Protein AF-A0A8T1RG90-F1 (afdb_monomer_lite)

Foldseek 3Di:
DDPDPPDQDDDDDDPPDPVVPDDDDDDQDDAVGQLRHDQDPVSSDDDLLRRLVVVLVVVQVVCVVVVVCQPPEDEAEEEEQCLSNRVSNVVVLVVCLVVVHPPNHNYDYYYYHHYDHPCQCVVLVVLVVCVVVVLDDPVLSVQLCVLCVSGLPDDDPVSVSNVVSSVVSCVSCLQAPVVDRVFGDWDQDLDDPPDPDDCPVVVCVNPPPPPPDDDNAIDPPDPNNVVVSVVSNSPPPVNCVVVVRDDHPHD

Secondary structure (DSSP, 8-state):
-----SSPPPP---TT-GGGTS-------STTSTT---SSHHHH---HHHHHHHHHHHHHHHHHH-GGGTTSPEEEEEETTHHHHHHHHHHHHHHHHHTTPSS---EEEEEEES----HHHHHHHHHHHHHHTTSS-HHHHHHHHHHHTT--SS--TT-HHHHHHHHHHHHHHTTS-TT-TTS---------TT--STTHHHHHHHHTT--S---SSPPTT-TTHHHHHHHHHHH-HHHHHHTTPPP----

Radius of gyration: 22.34 Å; chains: 1; bounding box: 56×39×55 Å

InterPro domains:
  IPR001563 Peptidase S10, serine carboxypeptidase [PF00450] (6-246)
  IPR001563 Peptidase S10, serine carboxypeptidase [PTHR11802] (5-246)

Organism: Carya illinoinensis (NCBI:txid32201)

Sequence (251 aa):
MVEYNGSLPSLTVNPYSWTKVSSIIFLDSPAGTGFSYSRTSRGSRTADTKFACQGYDFVRKWLLSHPNFIANPLYIAGDSYSGKIVPIIVQKMSDGIEAGDSPLLNLKGYSIGNPGTDPKFDDNSRVPFAHRMAIIPDELYKKAKRSCKGEYRVIDSRNIQCANDLRAIAKCTKRINRPHILEPKCYTDFRPLNKMDENRRYLMEIYGESYMSLPKYPRFGCRNYNKFLCHIWANDIRVQKALHIRKVRIY

Structure (mmCIF, N/CA/C/O backbone):
data_AF-A0A8T1RG90-F1
#
_entry.id   AF-A0A8T1RG90-F1
#
loop_
_atom_site.group_PDB
_atom_site.id
_atom_site.type_symbol
_atom_site.label_atom_id
_atom_site.label_alt_id
_atom_site.label_comp_id
_atom_site.label_asym_id
_atom_site.label_entity_id
_atom_site.label_seq_id
_atom_site.pdbx_PDB_ins_code
_atom_site.Cartn_x
_atom_site.Cartn_y
_atom_site.Cartn_z
_atom_site.occupancy
_atom_site.B_iso_or_equiv
_atom_site.auth_seq_id
_atom_site.auth_comp_id
_atom_site.auth_asym_id
_atom_site.auth_atom_id
_atom_site.pdbx_PDB_model_num
ATOM 1 N N . MET A 1 1 ? -20.647 1.378 -18.071 1.00 62.50 1 MET A N 1
ATOM 2 C CA . MET A 1 1 ? -20.279 2.700 -17.511 1.00 62.50 1 MET A CA 1
ATOM 3 C C . MET A 1 1 ? -20.938 3.758 -18.371 1.00 62.50 1 MET A C 1
ATOM 5 O O . MET A 1 1 ? -20.987 3.561 -19.577 1.00 62.50 1 MET A O 1
ATOM 9 N N . VAL A 1 2 ? -21.457 4.820 -17.764 1.00 73.69 2 VAL A N 1
ATOM 10 C CA . VAL A 1 2 ? -22.028 5.978 -18.468 1.00 73.69 2 VAL A CA 1
ATOM 11 C C . VAL A 1 2 ? -21.115 7.167 -18.194 1.00 73.69 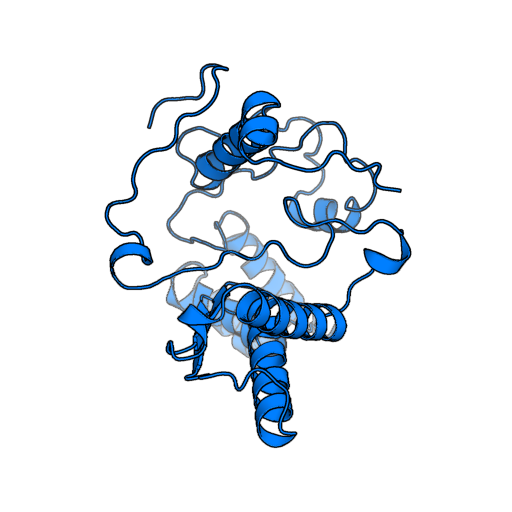2 VAL A C 1
ATOM 13 O O . VAL A 1 2 ? -20.533 7.252 -17.109 1.00 73.69 2 VAL A O 1
ATOM 16 N N . GLU A 1 3 ? -20.933 8.034 -19.182 1.00 84.50 3 GLU A N 1
ATOM 17 C CA . GLU A 1 3 ? -20.154 9.254 -19.006 1.00 84.50 3 GLU A CA 1
ATOM 18 C C . GLU A 1 3 ? -20.845 10.197 -18.007 1.00 84.50 3 GLU A C 1
ATOM 20 O O . GLU A 1 3 ? -22.070 10.286 -17.936 1.00 84.50 3 GLU A O 1
ATOM 25 N N . TYR A 1 4 ? -20.045 10.867 -17.183 1.00 86.56 4 TYR A N 1
ATOM 26 C CA . TYR A 1 4 ? -20.496 11.773 -16.139 1.00 86.56 4 TYR A CA 1
ATOM 27 C C . TYR A 1 4 ? -21.252 12.957 -16.738 1.00 86.56 4 TYR A C 1
ATOM 29 O O . TYR A 1 4 ? -20.684 13.779 -17.452 1.00 86.56 4 TYR A O 1
ATOM 37 N N . ASN A 1 5 ? -22.527 13.073 -16.383 1.00 87.19 5 ASN A N 1
ATOM 38 C CA . ASN A 1 5 ? -23.436 14.100 -16.887 1.00 87.19 5 ASN A CA 1
ATOM 39 C C . ASN A 1 5 ? -23.602 15.300 -15.933 1.00 87.19 5 ASN A C 1
ATOM 41 O O . ASN A 1 5 ? -24.493 16.118 -16.133 1.00 87.19 5 ASN A O 1
ATOM 45 N N . GLY A 1 6 ? -22.793 15.398 -14.870 1.00 86.44 6 GLY A N 1
ATOM 46 C CA . GLY A 1 6 ? -22.898 16.467 -13.868 1.00 86.44 6 GLY A CA 1
ATOM 47 C C . GLY A 1 6 ? -23.790 16.152 -12.662 1.00 86.44 6 GLY A C 1
ATOM 48 O O . GLY A 1 6 ? -23.779 16.915 -11.699 1.00 86.44 6 GLY A O 1
ATOM 49 N N . SER A 1 7 ? -24.540 15.046 -12.686 1.00 90.25 7 SER A N 1
ATOM 50 C CA . SER A 1 7 ? -25.371 14.616 -11.554 1.00 90.25 7 SER A CA 1
ATOM 51 C C . SER A 1 7 ? -24.553 13.943 -10.445 1.00 90.25 7 SER A C 1
ATOM 53 O O . SER A 1 7 ? -23.434 13.497 -10.673 1.00 90.25 7 SER A O 1
ATOM 55 N N . LEU A 1 8 ? -25.104 13.848 -9.230 1.00 91.50 8 LEU A N 1
ATOM 56 C CA . LEU A 1 8 ? -24.449 13.131 -8.129 1.00 91.50 8 LEU A CA 1
ATOM 57 C C . LEU A 1 8 ? -24.223 11.655 -8.523 1.00 91.50 8 LEU A C 1
ATOM 59 O O . LEU A 1 8 ? -25.206 10.969 -8.811 1.00 91.50 8 LEU A O 1
ATOM 63 N N . PRO A 1 9 ? -22.978 11.137 -8.506 1.00 92.31 9 PRO A N 1
ATOM 64 C CA . PRO A 1 9 ? -22.730 9.737 -8.836 1.00 92.31 9 PRO A CA 1
ATOM 65 C C . PRO A 1 9 ? -23.452 8.780 -7.880 1.00 92.31 9 PRO A C 1
ATOM 67 O O . PRO A 1 9 ? -23.549 9.039 -6.684 1.00 92.31 9 PRO A O 1
ATOM 70 N N . SER A 1 10 ? -23.931 7.649 -8.391 1.00 90.44 10 SER A N 1
ATOM 71 C CA . SER A 1 10 ? -24.563 6.597 -7.588 1.00 90.44 10 SER A CA 1
ATOM 72 C C . SER A 1 10 ? -23.577 5.483 -7.229 1.00 90.44 10 SER A C 1
ATOM 74 O O . SER A 1 10 ? -22.668 5.175 -8.002 1.00 90.44 10 SER A O 1
ATOM 76 N N . LEU A 1 11 ? -23.797 4.820 -6.091 1.00 91.00 11 LEU A N 1
ATOM 77 C CA . LEU A 1 11 ? -23.050 3.621 -5.705 1.00 91.00 11 LEU A CA 1
ATOM 78 C C . LEU A 1 11 ? -23.689 2.363 -6.302 1.00 91.00 11 LEU A C 1
ATOM 80 O O . LEU A 1 11 ? -24.910 2.248 -6.375 1.00 91.00 11 LEU A O 1
ATOM 84 N N . THR A 1 12 ? -22.854 1.397 -6.680 1.00 91.75 12 THR A N 1
ATOM 85 C CA . THR A 1 12 ? -23.281 0.077 -7.158 1.00 91.75 12 THR A CA 1
ATOM 86 C C . THR A 1 12 ? -22.677 -1.013 -6.286 1.00 91.75 12 THR A C 1
ATOM 88 O O . THR A 1 12 ? -21.514 -0.914 -5.890 1.00 91.75 12 THR A O 1
ATOM 91 N N . VAL A 1 13 ? -23.435 -2.076 -6.018 1.00 94.81 13 VAL A N 1
ATOM 92 C CA . VAL A 1 13 ? -22.957 -3.213 -5.222 1.00 94.81 13 VAL A CA 1
ATOM 93 C C . VAL A 1 13 ? -21.812 -3.924 -5.947 1.00 94.81 13 VAL A C 1
ATOM 95 O O . VAL A 1 13 ? -21.936 -4.280 -7.117 1.00 94.81 13 VAL A O 1
ATOM 98 N N . ASN A 1 14 ? -20.704 -4.165 -5.239 1.00 94.62 14 ASN A N 1
ATOM 99 C CA . ASN A 1 14 ? -19.615 -5.003 -5.735 1.00 94.62 14 ASN A CA 1
ATOM 100 C C . ASN A 1 14 ? -19.900 -6.486 -5.411 1.00 94.62 14 ASN A C 1
ATOM 102 O O . ASN A 1 14 ? -19.849 -6.864 -4.234 1.00 94.62 14 ASN A O 1
ATOM 106 N N . PRO A 1 15 ? -20.138 -7.356 -6.412 1.00 96.94 15 PRO A N 1
ATOM 107 C CA . PRO A 1 15 ? -20.399 -8.774 -6.171 1.00 96.94 15 PRO A CA 1
ATOM 108 C C . PRO A 1 15 ? -19.178 -9.534 -5.628 1.00 96.94 15 PRO A C 1
ATOM 110 O O . PRO A 1 15 ? -19.349 -10.631 -5.104 1.00 96.94 15 PRO A O 1
ATOM 113 N N . TYR A 1 16 ? -17.974 -8.961 -5.679 1.00 97.12 16 TYR A N 1
ATOM 114 C CA . TYR A 1 16 ? -16.733 -9.572 -5.190 1.00 97.12 16 TYR A CA 1
ATOM 115 C C . TYR A 1 16 ? -16.198 -8.905 -3.912 1.00 97.12 16 TYR A C 1
ATOM 117 O O . TYR A 1 16 ? -15.003 -8.960 -3.633 1.00 97.12 16 TYR A O 1
ATOM 125 N N . SER A 1 17 ? -17.060 -8.225 -3.146 1.00 96.69 17 SER A N 1
ATOM 126 C CA . SER A 1 17 ? -16.644 -7.569 -1.901 1.00 96.69 17 SER A CA 1
ATOM 127 C C . SER A 1 17 ? -16.077 -8.569 -0.891 1.00 96.69 17 SER A C 1
ATOM 129 O O . SER A 1 17 ? -16.707 -9.584 -0.592 1.00 96.69 17 SER A O 1
ATOM 131 N N . TRP A 1 18 ? -14.933 -8.235 -0.291 1.00 96.25 18 TRP A N 1
ATOM 132 C CA . TRP A 1 18 ? -14.336 -9.018 0.796 1.00 96.25 18 TRP A CA 1
ATOM 133 C C . TRP A 1 18 ? -15.219 -9.042 2.052 1.00 96.25 18 TRP A C 1
ATOM 135 O O . TRP A 1 18 ? -15.159 -9.996 2.821 1.00 96.25 18 TRP A O 1
ATOM 145 N N . THR A 1 19 ? -16.129 -8.072 2.203 1.00 96.62 19 THR A N 1
ATOM 146 C CA . THR A 1 19 ? -17.107 -8.052 3.304 1.00 96.62 19 THR A CA 1
ATOM 147 C C . THR A 1 19 ? -18.092 -9.226 3.284 1.00 96.62 19 THR A C 1
ATOM 149 O O . THR A 1 19 ? -18.837 -9.412 4.239 1.00 96.62 19 THR A O 1
ATOM 152 N N . LYS A 1 20 ? -18.121 -10.025 2.208 1.00 96.94 20 LYS A N 1
ATOM 153 C CA . LYS A 1 20 ? -18.913 -11.262 2.143 1.00 96.94 20 LYS A CA 1
ATOM 154 C C . LYS A 1 20 ? -18.386 -12.368 3.060 1.00 96.94 20 LYS A C 1
ATOM 156 O O . LYS A 1 20 ? -19.144 -13.272 3.387 1.00 96.94 20 LYS A O 1
ATOM 161 N N . VAL A 1 21 ? -17.107 -12.319 3.433 1.00 96.44 21 VAL A N 1
ATOM 162 C CA . VAL A 1 21 ? -16.440 -13.362 4.235 1.00 96.44 21 VAL A CA 1
ATOM 163 C C . VAL A 1 21 ? -15.687 -12.802 5.444 1.00 96.44 21 VAL A C 1
ATOM 165 O O . VAL A 1 21 ? -15.087 -13.563 6.197 1.00 96.44 21 VAL A O 1
ATOM 168 N N . SER A 1 22 ? -15.692 -11.482 5.644 1.00 96.44 22 SER A N 1
ATOM 169 C CA . SER A 1 22 ? -15.011 -10.830 6.763 1.00 96.44 22 SER A CA 1
ATOM 170 C C . SER A 1 22 ? -15.683 -9.519 7.174 1.00 96.44 22 SER A C 1
ATOM 172 O O . SER A 1 22 ? -16.391 -8.880 6.397 1.00 96.44 22 SER A O 1
ATOM 174 N N . SER A 1 23 ? -15.445 -9.088 8.413 1.00 96.88 23 SER A N 1
ATOM 175 C CA . SER A 1 23 ? -15.721 -7.713 8.838 1.00 96.88 23 SER A CA 1
ATOM 176 C C . SER A 1 23 ? -14.506 -6.845 8.516 1.00 96.88 23 SER A C 1
ATOM 178 O O . SER A 1 23 ? -13.391 -7.185 8.903 1.00 96.88 23 SER A O 1
ATOM 180 N N . ILE A 1 24 ? -14.709 -5.734 7.805 1.00 97.25 24 ILE A N 1
ATOM 181 C CA . ILE A 1 24 ? -13.613 -4.883 7.320 1.00 97.25 24 ILE A CA 1
ATOM 182 C C . ILE A 1 24 ? -13.749 -3.480 7.890 1.00 97.25 24 ILE A C 1
ATOM 184 O O . ILE A 1 24 ? -14.804 -2.857 7.782 1.00 97.25 24 ILE A O 1
ATOM 188 N N . ILE A 1 25 ? -12.646 -2.974 8.437 1.00 97.12 25 ILE A N 1
ATOM 189 C CA . ILE A 1 25 ? -12.506 -1.585 8.862 1.00 97.12 25 ILE A CA 1
ATOM 190 C C . ILE A 1 25 ? -11.596 -0.879 7.856 1.00 97.12 25 ILE A C 1
ATOM 192 O O . ILE A 1 25 ? -10.421 -1.218 7.727 1.00 97.12 25 ILE A O 1
ATOM 196 N N . PHE A 1 26 ? -12.139 0.114 7.154 1.00 96.06 26 PHE A N 1
ATOM 197 C CA . PHE A 1 26 ? -11.351 1.027 6.331 1.00 96.06 26 PHE A CA 1
ATOM 198 C C . PHE A 1 26 ? -10.939 2.226 7.182 1.00 96.06 26 PHE A C 1
ATOM 200 O O . PHE A 1 26 ? -11.793 2.936 7.712 1.00 96.06 26 PHE A O 1
ATOM 207 N N . LEU A 1 27 ? -9.632 2.434 7.328 1.00 96.19 27 LEU A N 1
ATOM 208 C CA . LEU A 1 27 ? -9.076 3.496 8.157 1.00 96.19 27 LEU A CA 1
ATOM 209 C C . LEU A 1 27 ? -8.473 4.599 7.283 1.00 96.19 27 LEU A C 1
ATOM 211 O O . LEU A 1 27 ? -7.420 4.413 6.675 1.00 96.19 27 LEU A O 1
ATOM 215 N N . ASP A 1 28 ? -9.104 5.770 7.292 1.00 94.44 28 ASP A N 1
ATOM 216 C CA . ASP A 1 28 ? -8.494 6.997 6.782 1.00 94.44 28 ASP A CA 1
ATOM 217 C C . ASP A 1 28 ? -7.342 7.406 7.706 1.00 94.44 28 ASP A C 1
ATOM 219 O O . ASP A 1 28 ? -7.554 7.833 8.843 1.00 94.44 28 ASP A O 1
ATOM 223 N N . SER A 1 29 ? -6.103 7.264 7.246 1.00 92.56 29 SER A N 1
ATOM 224 C CA . SER A 1 29 ? -4.920 7.583 8.045 1.00 92.56 29 SER A CA 1
ATOM 225 C C . SER A 1 29 ? -3.714 7.875 7.149 1.00 92.56 29 SER A C 1
ATOM 227 O O . SER A 1 29 ? -3.597 7.262 6.086 1.00 92.56 29 SER A O 1
ATOM 229 N N . PRO A 1 30 ? -2.797 8.777 7.551 1.00 92.94 30 PRO A N 1
ATOM 230 C CA . PRO A 1 30 ? -2.785 9.576 8.786 1.00 92.94 30 PRO A CA 1
ATOM 231 C C . PRO A 1 30 ? -3.774 10.750 8.748 1.00 92.94 30 PRO A C 1
ATOM 233 O O . PRO A 1 30 ? -4.458 10.976 7.748 1.00 92.94 30 PRO A O 1
ATOM 236 N N . ALA A 1 31 ? -3.848 11.512 9.845 1.00 90.06 31 ALA A N 1
ATOM 237 C CA . ALA A 1 31 ? -4.634 12.745 9.907 1.00 90.06 31 ALA A CA 1
ATOM 238 C C . ALA A 1 31 ? -4.319 13.670 8.713 1.00 90.06 31 ALA A C 1
ATOM 240 O O . ALA A 1 31 ? -3.157 13.954 8.434 1.00 90.06 31 ALA A O 1
ATOM 241 N N . GLY A 1 32 ? -5.361 14.142 8.027 1.00 86.62 32 GLY A N 1
ATOM 242 C CA . GLY A 1 32 ? -5.281 14.838 6.738 1.00 86.62 32 GLY A CA 1
ATOM 243 C C . GLY A 1 32 ? -5.696 13.973 5.539 1.00 86.62 32 GLY A C 1
ATOM 244 O O . GLY A 1 32 ? -5.890 14.511 4.449 1.00 86.62 32 GLY A O 1
ATOM 245 N N . THR A 1 33 ? -5.859 12.660 5.733 1.00 89.19 33 THR A N 1
ATOM 246 C CA . THR A 1 33 ? -6.350 11.715 4.718 1.00 89.19 33 THR A CA 1
ATOM 247 C C . THR A 1 33 ? -7.858 11.539 4.840 1.00 89.19 33 THR A C 1
ATOM 249 O O . THR A 1 33 ? -8.357 11.323 5.941 1.00 89.19 33 THR A O 1
ATOM 252 N N . GLY A 1 34 ? -8.573 11.610 3.713 1.00 89.62 34 GLY A N 1
ATOM 253 C CA . GLY A 1 34 ? -10.027 11.440 3.670 1.00 89.62 34 GLY A CA 1
ATOM 254 C C . GLY A 1 34 ? -10.739 12.374 4.650 1.00 89.62 34 GLY A C 1
ATOM 255 O O . GLY A 1 34 ? -10.601 13.595 4.544 1.00 89.62 34 GLY A O 1
ATOM 256 N N . PHE A 1 35 ? -11.472 11.807 5.607 1.00 90.88 35 PHE A N 1
ATOM 257 C CA . PHE A 1 35 ? -12.158 12.569 6.658 1.00 90.88 35 PHE A CA 1
ATOM 258 C C . PHE A 1 35 ? -11.408 12.622 7.996 1.00 90.88 35 PHE A C 1
ATOM 260 O O . PHE A 1 35 ? -11.855 13.299 8.926 1.00 90.88 35 PHE A O 1
ATOM 267 N N . SER A 1 36 ? -10.258 11.957 8.111 1.00 91.44 36 SER A N 1
ATOM 268 C CA . SER A 1 36 ? -9.405 12.055 9.294 1.00 91.44 36 SER A CA 1
ATOM 269 C C . SER A 1 36 ? -8.723 13.417 9.354 1.00 91.44 36 SER A C 1
ATOM 271 O O . SER A 1 36 ? -8.123 13.879 8.386 1.00 91.44 36 SER A O 1
ATOM 273 N N . TYR A 1 37 ? -8.760 14.065 10.517 1.00 90.00 37 TYR A N 1
ATOM 274 C CA . TYR A 1 37 ? -8.260 15.428 10.693 1.00 90.00 37 TYR A CA 1
ATOM 275 C C . TYR A 1 37 ? -7.484 15.599 11.997 1.00 90.00 37 TYR A C 1
ATOM 277 O O . TYR A 1 37 ? -7.620 14.828 12.946 1.00 90.00 37 TYR A O 1
ATOM 285 N N . SER A 1 38 ? -6.690 16.665 12.050 1.00 89.19 38 SER A N 1
ATOM 286 C CA . SER A 1 38 ? -6.056 17.156 13.270 1.00 89.19 38 SER A CA 1
ATOM 287 C C . SER A 1 38 ? -6.620 18.531 13.617 1.00 89.19 38 SER A C 1
ATOM 289 O O . SER A 1 38 ? -6.904 19.327 12.727 1.00 89.19 38 SER A O 1
ATOM 291 N N . ARG A 1 39 ? -6.760 18.829 14.912 1.00 88.50 39 ARG A N 1
ATOM 292 C CA . ARG A 1 39 ? -7.138 20.174 15.389 1.00 88.50 39 ARG A CA 1
ATOM 293 C C . ARG A 1 39 ? -5.963 21.155 15.400 1.00 88.50 39 ARG A C 1
ATOM 295 O O . ARG A 1 39 ? -6.172 22.346 15.582 1.00 88.50 39 ARG A O 1
ATOM 302 N N . THR A 1 40 ? -4.737 20.658 15.247 1.00 86.75 40 THR A N 1
ATOM 303 C CA . THR A 1 40 ? -3.511 21.464 15.262 1.00 86.75 40 THR A CA 1
ATOM 304 C C . THR A 1 40 ? -2.623 21.115 14.072 1.00 86.75 40 THR A C 1
ATOM 306 O O . THR A 1 40 ? -2.549 19.950 13.665 1.00 86.75 40 THR A O 1
ATOM 309 N N . SER A 1 41 ? -1.887 22.098 13.556 1.00 82.88 41 SER A N 1
ATOM 310 C CA . SER A 1 41 ? -0.906 21.902 12.477 1.00 82.88 41 SER A CA 1
ATOM 311 C C . SER A 1 41 ? 0.219 20.935 12.875 1.00 82.88 41 SER A C 1
ATOM 313 O O . SER A 1 41 ? 0.706 20.146 12.073 1.00 82.88 41 SER A O 1
ATOM 315 N N . ARG A 1 42 ? 0.614 20.912 14.154 1.00 83.75 42 ARG A N 1
ATOM 316 C CA . ARG A 1 42 ? 1.575 19.921 14.667 1.00 83.75 42 ARG A CA 1
ATOM 317 C C . ARG A 1 42 ? 1.008 18.499 14.639 1.00 83.75 42 ARG A C 1
ATOM 319 O O . ARG A 1 42 ? 1.751 17.545 14.416 1.00 83.75 42 ARG A O 1
ATOM 326 N N . GLY A 1 43 ? -0.292 18.337 14.876 1.00 81.69 43 GLY A N 1
ATOM 327 C CA . GLY A 1 43 ? -0.936 17.029 14.869 1.00 81.69 43 GLY A CA 1
ATOM 328 C C . GLY A 1 43 ? -1.044 16.412 13.471 1.00 81.69 43 GLY A C 1
ATOM 329 O O . GLY A 1 43 ? -0.950 15.189 13.380 1.00 81.69 43 GLY A O 1
ATOM 330 N N . SER A 1 44 ? -1.140 17.227 12.409 1.00 81.00 44 SER A N 1
ATOM 331 C CA . SER A 1 44 ? -1.150 16.764 11.010 1.00 81.00 44 SER A CA 1
ATOM 332 C C . SER A 1 44 ? 0.237 16.391 10.475 1.00 81.00 44 SER A C 1
ATOM 334 O O . SER A 1 44 ? 0.331 15.598 9.542 1.00 81.00 44 SER A O 1
ATOM 336 N N . ARG A 1 45 ? 1.327 16.880 11.086 1.00 86.25 45 ARG A N 1
ATOM 337 C CA . ARG A 1 45 ? 2.683 16.401 10.764 1.00 86.25 45 ARG A CA 1
ATOM 338 C C . ARG A 1 45 ? 2.791 14.917 11.089 1.00 86.25 45 ARG A C 1
ATOM 340 O O . ARG A 1 45 ? 2.535 14.516 12.225 1.00 86.25 45 ARG A O 1
ATOM 347 N N . THR A 1 46 ? 3.193 14.113 10.118 1.00 88.50 46 THR A N 1
ATOM 348 C CA . THR A 1 46 ? 3.262 12.658 10.251 1.00 88.50 46 THR A CA 1
ATOM 349 C C . THR A 1 46 ? 4.633 12.128 9.849 1.00 88.50 46 THR A C 1
ATOM 351 O O . THR A 1 46 ? 5.388 12.791 9.144 1.00 88.50 46 THR A O 1
ATOM 354 N N . ALA A 1 47 ? 4.941 10.936 10.336 1.00 92.62 47 ALA A N 1
ATOM 355 C CA . ALA A 1 47 ? 6.084 10.116 9.969 1.00 92.62 47 ALA A CA 1
ATOM 356 C C . ALA A 1 47 ? 5.635 8.655 10.066 1.00 92.62 47 ALA A C 1
ATOM 358 O O . ALA A 1 47 ? 4.662 8.372 10.771 1.00 92.62 47 ALA A O 1
ATOM 359 N N . ASP A 1 48 ? 6.341 7.732 9.415 1.00 94.75 48 ASP A N 1
ATOM 360 C CA . ASP A 1 48 ? 5.944 6.317 9.370 1.00 94.75 48 ASP A CA 1
ATOM 361 C C . ASP A 1 48 ? 5.723 5.726 10.774 1.00 94.75 48 ASP A C 1
ATOM 363 O O . ASP A 1 48 ? 4.719 5.062 11.028 1.00 94.75 48 ASP A O 1
ATOM 367 N N . THR A 1 49 ? 6.598 6.054 11.731 1.00 94.06 49 THR A N 1
ATOM 368 C CA . THR A 1 49 ? 6.475 5.614 13.131 1.00 94.06 49 THR A CA 1
ATOM 369 C C . THR A 1 49 ? 5.250 6.200 13.826 1.00 94.06 49 THR A C 1
ATOM 371 O O . THR A 1 49 ? 4.544 5.479 14.530 1.00 94.06 49 THR A O 1
ATOM 374 N N . LYS A 1 50 ? 4.962 7.491 13.612 1.00 93.94 50 LYS A N 1
ATOM 375 C CA . LYS A 1 50 ? 3.783 8.159 14.180 1.00 93.94 50 LYS A CA 1
ATOM 376 C C . LYS A 1 50 ? 2.494 7.596 13.586 1.00 93.94 50 LYS A C 1
ATOM 378 O O . LYS A 1 50 ? 1.570 7.325 14.346 1.00 93.94 50 LYS A O 1
ATOM 383 N N . PHE A 1 51 ? 2.441 7.390 12.268 1.00 94.50 51 PHE A N 1
ATOM 384 C CA . PHE A 1 51 ? 1.312 6.735 11.607 1.00 94.50 51 PHE A CA 1
ATOM 385 C C . PHE A 1 51 ? 1.106 5.347 12.223 1.00 94.50 51 PHE A C 1
ATOM 387 O O . PHE A 1 51 ? 0.020 5.059 12.718 1.00 94.50 51 PHE A O 1
ATOM 394 N N . ALA A 1 52 ? 2.148 4.521 12.308 1.00 96.38 52 ALA A N 1
ATOM 395 C CA . ALA A 1 52 ? 2.007 3.183 12.865 1.00 96.38 52 ALA A CA 1
ATOM 396 C C . ALA A 1 52 ? 1.529 3.175 14.331 1.00 96.38 52 ALA A C 1
ATOM 398 O O . ALA A 1 52 ? 0.631 2.407 14.671 1.00 96.38 52 ALA A O 1
ATOM 399 N N . CYS A 1 53 ? 2.056 4.066 15.184 1.00 95.62 53 CYS A N 1
ATOM 400 C CA . CYS A 1 53 ? 1.553 4.233 16.554 1.00 95.62 53 CYS A CA 1
ATOM 401 C C . CYS A 1 53 ? 0.062 4.595 16.571 1.00 95.62 53 CYS A C 1
ATOM 403 O O . CYS A 1 53 ? -0.713 3.981 17.292 1.00 95.62 53 CYS A O 1
ATOM 405 N N . GLN A 1 54 ? -0.354 5.559 15.747 1.00 95.81 54 GLN A N 1
ATOM 406 C CA . GLN A 1 54 ? -1.753 5.981 15.676 1.00 95.81 54 GLN A CA 1
ATOM 407 C C . GLN A 1 54 ? -2.672 4.880 15.128 1.00 95.81 54 GLN A C 1
ATOM 409 O O . GLN A 1 54 ? -3.815 4.777 15.564 1.00 95.81 54 GLN A O 1
ATOM 414 N N . GLY A 1 55 ? -2.181 4.046 14.207 1.00 97.06 55 GLY A N 1
ATOM 415 C CA . GLY A 1 55 ? -2.896 2.869 13.716 1.00 97.06 55 GLY A CA 1
ATOM 416 C C . GLY A 1 55 ? -3.115 1.827 14.816 1.00 97.06 55 GLY A C 1
ATOM 417 O O . GLY A 1 55 ? -4.230 1.331 14.974 1.00 97.06 55 GLY A O 1
ATOM 418 N N . TYR A 1 56 ? -2.087 1.551 15.622 1.00 97.69 56 TYR A N 1
ATOM 419 C CA . TYR A 1 56 ? -2.206 0.672 16.788 1.00 97.69 56 TYR A CA 1
ATOM 420 C C . TYR A 1 56 ? -3.187 1.233 17.833 1.00 97.69 56 TYR A C 1
ATOM 422 O O . TYR A 1 56 ? -4.123 0.540 18.241 1.00 97.69 56 TYR A O 1
ATOM 430 N N . ASP A 1 57 ? -3.043 2.514 18.187 1.00 97.25 57 ASP A N 1
ATOM 431 C CA . ASP A 1 57 ? -3.946 3.208 19.112 1.00 97.25 57 ASP A CA 1
ATOM 432 C C . ASP A 1 57 ? -5.399 3.171 18.634 1.00 97.25 57 ASP A C 1
ATOM 434 O O . ASP A 1 57 ? -6.316 2.990 19.440 1.00 97.25 57 ASP A O 1
ATOM 438 N N . PHE A 1 58 ? -5.621 3.360 17.330 1.00 97.75 58 PHE A N 1
ATOM 439 C CA . PHE A 1 58 ? -6.947 3.286 16.735 1.00 97.75 58 PHE A CA 1
ATOM 440 C C . PHE A 1 58 ? -7.568 1.907 16.959 1.00 97.75 58 PHE A C 1
ATOM 442 O O . PHE A 1 58 ? -8.680 1.838 17.475 1.00 97.75 58 PHE A O 1
ATOM 449 N N . VAL A 1 59 ? -6.856 0.822 16.633 1.00 97.88 59 VAL A N 1
ATOM 450 C CA . VAL A 1 59 ? -7.396 -0.540 16.773 1.00 97.88 59 VAL A CA 1
ATOM 451 C C . VAL A 1 59 ? -7.740 -0.853 18.227 1.00 97.88 59 VAL A C 1
ATOM 453 O O . VAL A 1 59 ? -8.843 -1.326 18.501 1.00 97.88 59 VAL A O 1
ATOM 456 N N . ARG A 1 60 ? -6.861 -0.508 19.177 1.00 97.69 60 ARG A N 1
ATOM 457 C CA . ARG A 1 60 ? -7.139 -0.687 20.611 1.00 97.69 60 ARG A CA 1
ATOM 458 C C . ARG A 1 60 ?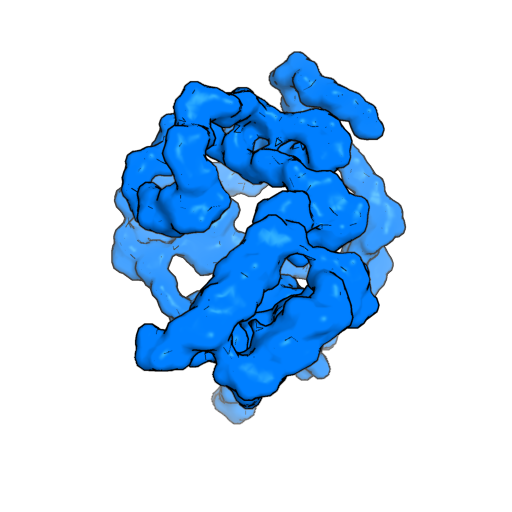 -8.384 0.068 21.056 1.00 97.69 60 ARG A C 1
ATOM 460 O O . ARG A 1 60 ? -9.284 -0.518 21.651 1.00 97.69 60 ARG A O 1
ATOM 467 N N . LYS A 1 61 ? -8.457 1.367 20.758 1.00 97.81 61 LYS A N 1
ATOM 468 C CA . LYS A 1 61 ? -9.592 2.216 21.159 1.00 97.81 61 LYS A CA 1
ATOM 469 C C . LYS A 1 61 ? -10.892 1.787 20.488 1.00 97.81 61 LYS A C 1
ATOM 471 O O . LYS A 1 61 ? -11.952 1.848 21.113 1.00 97.81 61 LYS A O 1
ATOM 476 N N . TRP A 1 62 ? -10.817 1.335 19.239 1.00 97.94 62 TRP A N 1
ATOM 477 C CA . TRP A 1 62 ? -11.967 0.810 18.520 1.00 97.94 62 TRP A CA 1
ATOM 478 C C . TRP A 1 62 ? -12.497 -0.461 19.188 1.00 97.94 62 TRP A C 1
ATOM 480 O O . TRP A 1 62 ? -13.695 -0.527 19.444 1.00 97.94 62 TRP A O 1
ATOM 490 N N . LEU A 1 63 ? -11.625 -1.407 19.562 1.00 97.75 63 LEU A N 1
ATOM 491 C CA . LEU A 1 63 ? -12.018 -2.639 20.259 1.00 97.75 63 LEU A CA 1
ATOM 492 C C . LEU A 1 63 ? -12.544 -2.391 21.677 1.00 97.75 63 LEU A C 1
ATOM 494 O O . LEU A 1 63 ? -13.503 -3.040 22.079 1.00 97.75 63 LEU A O 1
ATOM 498 N N . LEU A 1 64 ? -12.000 -1.410 22.407 1.00 97.12 64 LEU A N 1
ATOM 499 C CA . LEU A 1 64 ? -12.574 -0.976 23.691 1.00 97.12 64 LEU A CA 1
ATOM 500 C C . LEU A 1 64 ? -14.004 -0.441 23.533 1.00 97.12 64 LEU A C 1
ATOM 502 O O . LEU A 1 64 ? -14.837 -0.637 24.411 1.00 97.12 64 LEU A O 1
ATOM 506 N N . SER A 1 65 ? -14.291 0.218 22.409 1.00 97.56 65 SER A N 1
ATOM 507 C CA . SER A 1 65 ? -15.630 0.739 22.099 1.00 97.56 65 SER A CA 1
ATOM 508 C C . SER A 1 65 ? -16.561 -0.323 21.495 1.00 97.56 65 SER A C 1
ATOM 510 O O . SER A 1 65 ? -17.772 -0.123 21.465 1.00 97.56 65 SER A O 1
ATOM 512 N N . HIS A 1 66 ? -16.013 -1.444 21.012 1.00 97.31 66 HIS A N 1
ATOM 513 C CA . HIS A 1 66 ? -16.740 -2.532 20.350 1.00 97.31 66 HIS A CA 1
ATOM 514 C C . HIS A 1 66 ? -16.285 -3.900 20.895 1.00 97.31 66 HIS A C 1
ATOM 516 O O . HIS A 1 66 ? -15.740 -4.719 20.147 1.00 97.31 66 HIS A O 1
ATOM 522 N N . PRO A 1 67 ? -16.510 -4.179 22.193 1.00 96.81 67 PRO A N 1
ATOM 523 C CA . PRO A 1 67 ? -15.918 -5.330 22.878 1.00 96.81 67 PRO A CA 1
ATOM 524 C C . PRO A 1 67 ? -16.317 -6.685 22.279 1.00 96.81 67 PRO A C 1
ATOM 526 O O . PRO A 1 67 ? -15.539 -7.634 22.342 1.00 96.81 67 PRO A O 1
ATOM 529 N N . ASN A 1 68 ? -17.473 -6.769 21.612 1.00 97.31 68 ASN A N 1
ATOM 530 C CA . ASN A 1 68 ? -17.934 -7.981 20.924 1.00 97.31 68 ASN A CA 1
ATOM 531 C C . ASN A 1 68 ? -16.978 -8.466 19.817 1.00 97.31 68 ASN A C 1
ATOM 533 O O . ASN A 1 68 ? -17.069 -9.615 19.400 1.00 97.31 68 ASN A O 1
ATOM 537 N N . PHE A 1 69 ? -16.067 -7.614 19.338 1.00 97.12 69 PHE A N 1
ATOM 538 C CA . PHE A 1 69 ? -15.084 -7.968 18.314 1.00 97.12 69 PHE A CA 1
ATOM 539 C C . PHE A 1 69 ? -13.728 -8.402 18.886 1.00 97.12 69 PHE A C 1
ATOM 541 O O . PHE A 1 69 ? -12.876 -8.828 18.113 1.00 97.12 69 PHE A O 1
ATOM 548 N N . ILE A 1 70 ? -13.502 -8.326 20.205 1.00 96.81 70 ILE A N 1
ATOM 549 C CA . ILE A 1 70 ? -12.195 -8.640 20.820 1.00 96.81 70 ILE A CA 1
ATOM 550 C C . ILE A 1 70 ? -11.764 -10.083 20.528 1.00 96.81 70 ILE A C 1
ATOM 552 O O . ILE A 1 70 ? -10.597 -10.334 20.237 1.00 96.81 70 ILE A O 1
ATOM 556 N N . ALA A 1 71 ? -12.705 -11.029 20.560 1.00 97.31 71 ALA A N 1
ATOM 557 C CA . ALA A 1 71 ? -12.408 -12.435 20.302 1.00 97.31 71 ALA A CA 1
ATOM 558 C C . ALA A 1 71 ? -12.149 -12.739 18.813 1.00 97.31 71 ALA A C 1
ATOM 560 O O . ALA A 1 71 ? -11.606 -13.799 18.491 1.00 97.31 71 ALA A O 1
ATOM 561 N N . ASN A 1 72 ? -12.511 -11.837 17.893 1.00 98.06 72 ASN A N 1
ATOM 562 C CA . ASN A 1 72 ? -12.415 -12.109 16.463 1.00 98.06 72 ASN A CA 1
ATOM 563 C C . ASN A 1 72 ? -10.953 -12.163 16.002 1.00 98.06 72 ASN A C 1
ATOM 565 O O . ASN A 1 72 ? -10.155 -11.319 16.411 1.00 98.06 72 ASN A O 1
ATOM 569 N N . PRO A 1 73 ? -10.597 -13.094 15.097 1.00 98.31 73 PRO A N 1
ATOM 570 C CA . PRO A 1 73 ? -9.305 -13.077 14.425 1.00 98.31 73 PRO A CA 1
ATOM 571 C C . PRO A 1 73 ? -9.043 -11.726 13.753 1.00 98.31 73 PRO A C 1
ATOM 573 O O . PRO A 1 73 ? -9.799 -11.293 12.881 1.00 98.31 73 PRO A O 1
ATOM 576 N N . LEU A 1 74 ? -7.959 -11.068 14.155 1.00 98.44 74 LEU A N 1
ATOM 577 C CA . LEU A 1 74 ? -7.555 -9.770 13.634 1.00 98.44 74 LEU A CA 1
ATOM 578 C C . LEU A 1 74 ? -6.456 -9.940 12.582 1.00 98.44 74 LEU A C 1
ATOM 580 O O . LEU A 1 74 ? -5.412 -10.541 12.845 1.00 98.44 74 LEU A O 1
ATOM 584 N N . TYR A 1 75 ? -6.677 -9.342 11.412 1.00 98.44 75 TYR A N 1
ATOM 585 C CA . TYR A 1 75 ? -5.692 -9.230 10.341 1.00 98.44 75 TYR A CA 1
ATOM 586 C C . TYR A 1 75 ? -5.513 -7.767 9.953 1.00 98.44 75 TYR A C 1
ATOM 588 O O . TYR A 1 75 ? -6.493 -7.030 9.840 1.00 98.44 75 TYR A O 1
ATOM 596 N N . ILE A 1 76 ? -4.271 -7.354 9.707 1.00 98.50 76 ILE A N 1
ATOM 597 C CA . ILE A 1 76 ? -3.966 -6.015 9.189 1.00 98.50 76 ILE A CA 1
ATOM 598 C C . ILE A 1 76 ? -3.641 -6.130 7.703 1.00 98.50 76 ILE A C 1
ATOM 600 O O . ILE A 1 76 ? -2.816 -6.945 7.308 1.00 98.50 76 ILE A O 1
ATOM 604 N N . ALA A 1 77 ? -4.282 -5.333 6.856 1.00 98.06 77 ALA A N 1
ATOM 605 C CA . ALA A 1 77 ? -4.039 -5.376 5.419 1.00 98.06 77 ALA A CA 1
ATOM 606 C C . ALA A 1 77 ? -3.749 -3.989 4.845 1.00 98.06 77 ALA A C 1
ATOM 608 O O . ALA A 1 77 ? -4.202 -2.979 5.382 1.00 98.06 77 ALA A O 1
ATOM 609 N N . GLY A 1 78 ? -3.003 -3.937 3.744 1.00 97.00 78 GLY A N 1
ATOM 610 C CA . GLY A 1 78 ? -2.743 -2.692 3.026 1.00 97.00 78 GLY A CA 1
ATOM 611 C C . GLY A 1 78 ? -2.167 -2.912 1.633 1.00 97.00 78 GLY A C 1
ATOM 612 O O . GLY A 1 78 ? -1.857 -4.036 1.254 1.00 97.00 78 GLY A O 1
ATOM 613 N N . ASP A 1 79 ? -2.024 -1.832 0.871 1.00 96.56 79 ASP A N 1
ATOM 614 C CA . ASP A 1 79 ? -1.498 -1.851 -0.496 1.00 96.56 79 ASP A CA 1
ATOM 615 C C . ASP A 1 79 ? -0.484 -0.715 -0.708 1.00 96.56 79 ASP A C 1
ATOM 617 O O . ASP A 1 79 ? -0.529 0.314 -0.025 1.00 96.56 79 ASP A O 1
ATOM 621 N N . SER A 1 80 ? 0.437 -0.875 -1.660 1.00 95.81 80 SER A N 1
ATOM 622 C CA . SER A 1 80 ? 1.382 0.178 -2.053 1.00 95.81 80 SER A CA 1
ATOM 623 C C . SER A 1 80 ? 2.275 0.648 -0.885 1.00 95.81 80 SER A C 1
ATOM 625 O O . SER A 1 80 ? 3.023 -0.152 -0.319 1.00 95.81 80 SER A O 1
ATOM 627 N N . TYR A 1 81 ? 2.236 1.929 -0.495 1.00 95.31 81 TYR A N 1
ATOM 628 C CA . TYR A 1 81 ? 3.054 2.470 0.603 1.00 95.31 81 TYR A CA 1
ATOM 629 C C . TYR A 1 81 ? 2.760 1.803 1.958 1.00 95.31 81 TYR A C 1
ATOM 631 O O . TYR A 1 81 ? 3.613 1.782 2.847 1.00 95.31 81 TYR A O 1
ATOM 639 N N . SER A 1 82 ? 1.592 1.170 2.110 1.00 96.00 82 SER A N 1
ATOM 640 C CA . SER A 1 82 ? 1.290 0.340 3.278 1.00 96.00 82 SER A CA 1
ATOM 641 C C . SER A 1 82 ? 2.245 -0.846 3.443 1.00 96.00 82 SER A C 1
ATOM 643 O O . SER A 1 82 ? 2.331 -1.369 4.548 1.00 96.00 82 SER A O 1
ATOM 645 N N . GLY A 1 83 ? 3.019 -1.218 2.416 1.00 96.38 83 GLY A N 1
ATOM 646 C CA . GLY A 1 83 ? 4.144 -2.151 2.540 1.00 96.38 83 GLY A CA 1
ATOM 647 C C . GLY A 1 83 ? 5.187 -1.734 3.583 1.00 96.38 83 GLY A C 1
ATOM 648 O O . GLY A 1 83 ? 5.829 -2.591 4.178 1.00 96.38 83 GLY A O 1
ATOM 649 N N . LYS A 1 84 ? 5.304 -0.430 3.868 1.00 95.19 84 LYS A N 1
ATOM 650 C CA . LYS A 1 84 ? 6.105 0.104 4.977 1.00 95.19 84 LYS A CA 1
ATOM 651 C C . LYS A 1 84 ? 5.329 0.132 6.288 1.00 95.19 84 LYS A C 1
ATOM 653 O O . LYS A 1 84 ? 5.839 -0.274 7.323 1.00 95.19 84 LYS A O 1
ATOM 658 N N . ILE A 1 85 ? 4.095 0.629 6.245 1.00 96.88 85 ILE A N 1
ATOM 659 C CA . ILE A 1 85 ? 3.332 0.975 7.450 1.00 96.88 85 ILE A CA 1
ATOM 660 C C . ILE A 1 85 ? 2.740 -0.253 8.147 1.00 96.88 85 ILE A C 1
ATOM 662 O O . ILE A 1 85 ? 2.805 -0.344 9.370 1.00 96.88 85 ILE A O 1
ATOM 666 N N . VAL A 1 86 ? 2.174 -1.200 7.393 1.00 98.25 86 VAL A N 1
ATOM 667 C CA . VAL A 1 86 ? 1.503 -2.385 7.952 1.00 98.25 86 VAL A CA 1
ATOM 668 C C . VAL A 1 86 ? 2.460 -3.233 8.795 1.00 98.25 86 VAL A C 1
ATOM 670 O O . VAL A 1 86 ? 2.097 -3.511 9.937 1.00 98.25 86 VAL A O 1
ATOM 673 N N . PRO A 1 87 ? 3.683 -3.572 8.336 1.00 97.94 87 PRO A N 1
ATOM 674 C CA . PRO A 1 87 ? 4.634 -4.297 9.178 1.00 97.94 87 PRO A CA 1
ATOM 675 C C . PRO A 1 87 ? 4.968 -3.566 10.484 1.00 97.94 87 PRO A C 1
ATOM 677 O O . PRO A 1 87 ? 5.044 -4.200 11.531 1.00 97.94 87 PRO A O 1
ATOM 680 N N . ILE A 1 88 ? 5.095 -2.232 10.461 1.00 97.88 88 ILE A N 1
ATOM 681 C CA . ILE A 1 88 ? 5.382 -1.445 11.673 1.00 97.88 88 ILE A CA 1
ATOM 682 C C . ILE A 1 88 ? 4.182 -1.464 12.636 1.00 97.88 88 ILE A C 1
ATOM 684 O O . ILE A 1 88 ? 4.376 -1.565 13.845 1.00 97.88 88 ILE A O 1
ATOM 688 N N . ILE A 1 89 ? 2.945 -1.382 12.130 1.00 98.31 89 ILE A N 1
ATOM 689 C CA . ILE A 1 89 ? 1.731 -1.511 12.959 1.00 98.31 89 ILE A CA 1
ATOM 690 C C . ILE A 1 89 ? 1.683 -2.891 13.617 1.00 98.31 89 ILE A C 1
ATOM 692 O O . ILE A 1 89 ? 1.463 -2.985 14.820 1.00 98.31 89 ILE A O 1
ATOM 696 N N . VAL A 1 90 ? 1.891 -3.948 12.833 1.00 98.31 90 VAL A N 1
ATOM 697 C CA . VAL A 1 90 ? 1.832 -5.338 13.302 1.00 98.31 90 VAL A CA 1
ATOM 698 C C . VAL A 1 90 ? 2.915 -5.607 14.341 1.00 98.31 90 VAL A C 1
ATOM 700 O O . VAL A 1 90 ? 2.613 -6.208 15.366 1.00 98.31 90 VAL A O 1
ATOM 703 N N . GLN A 1 91 ? 4.136 -5.103 14.131 1.00 98.19 91 GLN A N 1
ATOM 704 C CA . GLN A 1 91 ? 5.202 -5.190 15.130 1.00 98.19 91 GLN A CA 1
ATOM 705 C C . GLN A 1 91 ? 4.773 -4.525 16.441 1.00 98.19 91 GLN A C 1
ATOM 707 O O . GLN A 1 91 ? 4.823 -5.153 17.488 1.00 98.19 91 GLN A O 1
ATOM 712 N N . LYS A 1 92 ? 4.245 -3.296 16.382 1.00 97.56 92 LYS A N 1
ATOM 713 C CA . LYS A 1 92 ? 3.757 -2.584 17.575 1.00 97.56 92 LYS A CA 1
ATOM 714 C C . LYS A 1 92 ? 2.628 -3.314 18.295 1.00 97.56 92 LYS A C 1
ATOM 716 O O . LYS A 1 92 ? 2.565 -3.273 19.518 1.00 97.56 92 LYS A O 1
ATOM 721 N N . MET A 1 93 ? 1.732 -3.954 17.548 1.00 98.25 93 MET A N 1
ATOM 722 C CA . MET A 1 93 ? 0.685 -4.794 18.126 1.00 98.25 93 MET A CA 1
ATOM 723 C C . MET A 1 93 ? 1.276 -6.016 18.827 1.00 98.25 93 MET A C 1
ATOM 725 O O . MET A 1 93 ? 0.827 -6.337 19.919 1.00 98.25 93 MET A O 1
ATOM 729 N N . SER A 1 94 ? 2.272 -6.669 18.221 1.00 98.19 94 SER A N 1
ATOM 730 C CA . SER A 1 94 ? 2.981 -7.801 18.826 1.00 98.19 94 SER A CA 1
ATOM 731 C C . SER A 1 94 ? 3.666 -7.392 20.129 1.00 98.19 94 SER A C 1
ATOM 733 O O . SER A 1 94 ? 3.409 -8.003 21.161 1.00 98.19 94 SER A O 1
ATOM 735 N N . ASP A 1 95 ? 4.440 -6.302 20.103 1.00 98.06 95 ASP A N 1
ATOM 736 C CA . ASP A 1 95 ? 5.122 -5.759 21.283 1.00 98.06 95 ASP A CA 1
ATOM 737 C C . ASP A 1 95 ? 4.114 -5.421 22.397 1.00 98.06 95 ASP A C 1
ATOM 739 O O . ASP A 1 95 ? 4.345 -5.686 23.573 1.00 98.06 95 ASP A O 1
ATOM 743 N N . GLY A 1 96 ? 2.962 -4.852 22.026 1.00 97.94 96 GLY A N 1
ATOM 744 C CA . GLY A 1 96 ? 1.884 -4.538 22.959 1.00 97.94 96 GLY A CA 1
ATOM 745 C C . GLY A 1 96 ? 1.224 -5.775 23.571 1.00 97.94 96 GLY A C 1
ATOM 746 O O . GLY A 1 96 ? 0.943 -5.785 24.767 1.00 97.94 96 GLY A O 1
ATOM 747 N N . ILE A 1 97 ? 1.013 -6.837 22.785 1.00 98.00 97 ILE A N 1
ATOM 748 C CA . ILE A 1 97 ? 0.515 -8.128 23.286 1.00 98.00 97 ILE A CA 1
ATOM 749 C C . ILE A 1 97 ? 1.496 -8.708 24.314 1.00 98.00 97 ILE A C 1
ATOM 751 O O . ILE A 1 97 ? 1.067 -9.114 25.392 1.00 98.00 97 ILE A O 1
ATOM 755 N N . GLU A 1 98 ? 2.798 -8.709 24.013 1.00 98.00 98 GLU A N 1
ATOM 756 C CA . GLU A 1 98 ? 3.847 -9.190 24.925 1.00 98.00 98 GLU A CA 1
ATOM 757 C C . GLU A 1 98 ? 3.933 -8.353 26.208 1.00 98.00 98 GLU A C 1
ATOM 759 O O . GLU A 1 98 ? 4.116 -8.896 27.296 1.00 98.00 98 GLU A O 1
ATOM 764 N N . ALA A 1 99 ? 3.736 -7.038 26.097 1.00 98.00 99 ALA A N 1
ATOM 765 C CA . ALA A 1 99 ? 3.703 -6.121 27.233 1.00 98.00 99 ALA A CA 1
ATOM 766 C C . ALA A 1 99 ? 2.413 -6.210 28.076 1.00 98.00 99 ALA A C 1
ATOM 768 O O . ALA A 1 99 ? 2.326 -5.564 29.121 1.00 98.00 99 ALA A O 1
ATOM 769 N N . GLY A 1 100 ? 1.410 -6.984 27.646 1.00 97.44 100 GLY A N 1
ATOM 770 C CA . GLY A 1 100 ? 0.130 -7.111 28.346 1.00 97.44 100 GLY A CA 1
ATOM 771 C C . GLY A 1 100 ? -0.810 -5.916 28.155 1.00 97.44 100 GLY A C 1
ATOM 772 O O . GLY A 1 100 ? -1.642 -5.641 29.024 1.00 97.44 100 GLY A O 1
ATOM 773 N N . ASP A 1 101 ? -0.703 -5.193 27.035 1.00 96.88 101 ASP A N 1
ATOM 774 C CA . ASP A 1 101 ? -1.630 -4.113 26.703 1.00 96.88 101 ASP A CA 1
ATOM 775 C C . ASP A 1 101 ? -3.077 -4.627 26.608 1.00 96.88 101 ASP A C 1
ATOM 777 O O . ASP A 1 101 ? -3.379 -5.637 25.972 1.00 96.88 101 ASP A O 1
ATOM 781 N N . SER A 1 102 ? -4.008 -3.862 27.183 1.00 94.31 102 SER A N 1
ATOM 782 C CA . SER A 1 102 ? -5.448 -4.104 27.041 1.00 94.31 102 SER A CA 1
ATOM 783 C C . SER A 1 102 ? -6.054 -3.253 25.908 1.00 94.31 102 SER A C 1
ATOM 785 O O . SER A 1 102 ? -5.686 -2.076 25.766 1.00 94.31 102 SER A O 1
ATOM 787 N N . PRO A 1 103 ? -6.992 -3.785 25.100 1.00 96.00 103 PRO A N 1
ATOM 788 C CA . PRO A 1 103 ? -7.488 -5.162 25.115 1.00 96.00 103 PRO A CA 1
ATOM 789 C C . PRO A 1 103 ? -6.499 -6.121 24.439 1.00 96.00 103 PRO A C 1
ATOM 791 O O . PRO A 1 103 ? -5.808 -5.729 23.498 1.00 96.00 103 PRO A O 1
ATOM 794 N N . LEU A 1 104 ? -6.484 -7.384 24.879 1.00 96.38 104 LEU A N 1
ATOM 795 C CA . LEU A 1 104 ? -5.666 -8.420 24.251 1.00 96.38 104 LEU A CA 1
ATOM 796 C C . LEU A 1 104 ? -6.115 -8.625 22.799 1.00 96.38 104 LEU A C 1
ATOM 798 O O . LEU A 1 104 ? -7.233 -9.071 22.536 1.00 96.38 104 LEU A O 1
ATOM 802 N N . LEU A 1 105 ? -5.242 -8.281 21.855 1.00 97.75 105 LEU A N 1
ATOM 803 C CA . LEU A 1 105 ? -5.532 -8.394 20.431 1.00 97.75 105 LEU A CA 1
ATOM 804 C C . LEU A 1 105 ? -5.395 -9.849 19.969 1.00 97.75 105 LEU A C 1
ATOM 806 O O . LEU A 1 105 ? -4.325 -10.442 20.088 1.00 97.75 105 LEU A O 1
ATOM 810 N N . ASN A 1 106 ? -6.433 -10.403 19.339 1.00 97.88 106 ASN A N 1
ATOM 811 C CA . ASN A 1 106 ? -6.361 -11.714 18.686 1.00 97.88 106 ASN A CA 1
ATOM 812 C C . ASN A 1 106 ? -5.701 -11.623 17.289 1.00 97.88 106 ASN A C 1
ATOM 814 O O . ASN A 1 106 ? -6.284 -12.013 16.275 1.00 97.88 106 ASN A O 1
ATOM 818 N N . LEU A 1 107 ? -4.494 -11.050 17.225 1.00 98.44 107 LEU A N 1
ATOM 819 C CA . LEU A 1 107 ? -3.733 -10.835 15.992 1.00 98.44 107 LEU A CA 1
ATOM 820 C C . LEU A 1 107 ? -3.293 -12.173 15.377 1.00 98.44 107 LEU A C 1
ATOM 822 O O . LEU A 1 107 ? -2.621 -12.972 16.025 1.00 98.44 107 LEU A O 1
ATOM 826 N N . LYS A 1 108 ? -3.661 -12.412 14.113 1.00 98.38 108 LYS A N 1
ATOM 827 C CA . LYS A 1 108 ? -3.315 -13.638 13.368 1.00 98.38 108 LYS A CA 1
ATOM 828 C C . LYS A 1 108 ? -2.330 -13.426 12.232 1.00 98.38 108 LYS A C 1
ATOM 830 O O . LYS A 1 108 ? -1.683 -14.379 11.809 1.00 98.38 108 LYS A O 1
ATOM 835 N N . GLY A 1 109 ? -2.215 -12.206 11.726 1.00 97.81 109 GLY A N 1
ATOM 836 C CA . GLY A 1 109 ? -1.247 -11.895 10.687 1.00 97.81 109 GLY A CA 1
ATOM 837 C C . GLY A 1 109 ? -1.601 -10.645 9.907 1.00 97.81 109 GLY A C 1
ATOM 838 O O . GLY A 1 109 ? -2.441 -9.838 10.310 1.00 97.81 109 GLY A O 1
ATOM 839 N N . TYR A 1 110 ? -0.942 -10.491 8.766 1.00 98.31 110 TYR A N 1
ATOM 840 C CA . TYR A 1 110 ? -1.145 -9.354 7.888 1.00 98.31 110 TYR A CA 1
ATOM 841 C C . TYR A 1 110 ? -0.974 -9.727 6.419 1.00 98.31 110 TYR A C 1
ATOM 843 O O . TYR A 1 110 ? -0.383 -10.753 6.089 1.00 98.31 110 TYR A O 1
ATOM 851 N N . SER A 1 111 ? -1.510 -8.888 5.536 1.00 97.50 111 SER A N 1
ATOM 852 C CA . SER A 1 111 ? -1.409 -9.051 4.086 1.00 97.50 111 SER A CA 1
ATOM 853 C C . SER A 1 111 ? -1.071 -7.722 3.422 1.00 97.50 111 SER A C 1
ATOM 855 O O . SER A 1 111 ? -1.627 -6.683 3.774 1.00 97.50 111 SER A O 1
ATOM 857 N N . ILE A 1 112 ? -0.151 -7.740 2.462 1.00 97.62 112 ILE A N 1
ATOM 858 C CA . ILE A 1 112 ? 0.262 -6.544 1.729 1.00 97.62 112 ILE A CA 1
ATOM 859 C C . ILE A 1 112 ? 0.169 -6.784 0.221 1.00 97.62 112 ILE A C 1
ATOM 861 O O . ILE A 1 112 ? 0.805 -7.686 -0.321 1.00 97.62 112 ILE A O 1
ATOM 865 N N . GLY A 1 113 ? -0.647 -5.974 -0.452 1.00 96.69 113 GLY A N 1
ATOM 866 C CA . GLY A 1 113 ? -0.761 -5.921 -1.907 1.00 96.69 113 GLY A CA 1
ATOM 867 C C . GLY A 1 113 ? 0.293 -4.990 -2.498 1.00 96.69 113 GLY A C 1
ATOM 868 O O . GLY A 1 113 ? 0.587 -3.944 -1.920 1.00 96.69 113 GLY A O 1
ATOM 869 N N . ASN A 1 114 ? 0.909 -5.406 -3.611 1.00 95.75 114 ASN A N 1
ATOM 870 C CA . ASN A 1 114 ? 1.864 -4.618 -4.405 1.00 95.75 114 ASN A CA 1
ATOM 871 C C . ASN A 1 114 ? 2.744 -3.640 -3.581 1.00 95.75 114 ASN A C 1
ATOM 873 O O . ASN A 1 114 ? 2.753 -2.434 -3.860 1.00 95.75 114 ASN A O 1
ATOM 877 N N . PRO A 1 115 ? 3.444 -4.128 -2.538 1.00 96.38 115 PRO A N 1
ATOM 878 C CA . PRO A 1 115 ? 4.010 -3.261 -1.515 1.00 96.38 115 PRO A CA 1
ATOM 879 C C . PRO A 1 115 ? 5.248 -2.511 -2.004 1.00 96.38 115 PRO A C 1
ATOM 881 O O . PRO A 1 115 ? 6.078 -3.063 -2.721 1.00 96.38 115 PRO A O 1
ATOM 884 N N . GLY A 1 116 ? 5.419 -1.276 -1.530 1.00 95.56 116 GLY A N 1
ATOM 885 C CA . GLY A 1 116 ? 6.738 -0.650 -1.467 1.00 95.56 116 GLY A CA 1
ATOM 886 C C . GLY A 1 116 ? 7.496 -1.185 -0.253 1.00 95.56 116 GLY A C 1
ATOM 887 O O . GLY A 1 116 ? 7.050 -0.987 0.877 1.00 95.56 116 GLY A O 1
ATOM 888 N N . THR A 1 117 ? 8.625 -1.855 -0.474 1.00 94.69 117 THR A N 1
ATOM 889 C CA . THR A 1 117 ? 9.394 -2.570 0.554 1.00 94.69 117 THR A CA 1
ATOM 890 C C . THR A 1 117 ? 10.800 -2.014 0.700 1.00 94.69 117 THR A C 1
ATOM 892 O O . THR A 1 117 ? 11.090 -1.368 1.698 1.00 94.69 117 THR A O 1
ATOM 895 N N . ASP A 1 118 ? 11.671 -2.181 -0.281 1.00 94.62 118 ASP A N 1
ATOM 896 C CA . ASP A 1 118 ? 13.021 -1.640 -0.290 1.00 94.62 118 ASP A CA 1
ATOM 897 C C . ASP A 1 118 ? 13.275 -1.027 -1.669 1.00 94.62 118 ASP A C 1
ATOM 899 O O . ASP A 1 118 ? 13.340 -1.761 -2.657 1.00 94.62 118 ASP A O 1
ATOM 903 N N . PRO A 1 119 ? 13.465 0.303 -1.760 1.00 91.50 119 PRO A N 1
ATOM 904 C CA . PRO A 1 119 ? 13.708 0.974 -3.031 1.00 91.50 119 PRO A CA 1
ATOM 905 C C . PRO A 1 119 ? 14.868 0.375 -3.828 1.00 91.50 119 PRO A C 1
ATOM 907 O O . PRO A 1 119 ? 14.810 0.353 -5.055 1.00 91.50 119 PRO A O 1
ATOM 910 N N . LYS A 1 120 ? 15.912 -0.142 -3.165 1.00 93.56 120 LYS A N 1
ATOM 911 C CA . LYS A 1 120 ? 17.035 -0.795 -3.842 1.00 93.56 120 LYS A CA 1
ATOM 912 C C . LYS A 1 120 ? 16.576 -2.026 -4.614 1.00 93.56 120 LYS A C 1
ATOM 914 O O . LYS A 1 120 ? 17.060 -2.245 -5.716 1.00 93.56 120 LYS A O 1
ATOM 919 N N . PHE A 1 121 ? 15.673 -2.832 -4.071 1.00 95.19 121 PHE A N 1
ATOM 920 C CA . PHE A 1 121 ? 15.181 -4.025 -4.760 1.00 95.19 121 PHE A CA 1
ATOM 921 C C . PHE A 1 121 ? 14.004 -3.687 -5.681 1.00 95.19 121 PHE A C 1
ATOM 923 O O . PHE A 1 121 ? 14.020 -4.051 -6.859 1.00 95.19 121 PHE A O 1
ATOM 930 N N . ASP A 1 122 ? 13.037 -2.918 -5.183 1.00 93.94 122 ASP A N 1
ATOM 931 C CA . ASP A 1 122 ? 11.820 -2.548 -5.901 1.00 93.94 122 ASP A CA 1
ATOM 932 C C . ASP A 1 122 ? 12.135 -1.765 -7.182 1.00 93.94 122 ASP A C 1
ATOM 934 O O . ASP A 1 122 ? 11.653 -2.121 -8.259 1.00 93.94 122 ASP A O 1
ATOM 938 N N . ASP A 1 123 ? 12.969 -0.721 -7.109 1.00 93.19 123 ASP A N 1
ATOM 939 C CA . ASP A 1 123 ? 13.271 0.109 -8.278 1.00 93.19 123 ASP A CA 1
ATOM 940 C C . ASP A 1 123 ? 14.181 -0.634 -9.270 1.00 93.19 123 ASP A C 1
ATOM 942 O O . ASP A 1 123 ? 13.935 -0.577 -10.479 1.00 93.19 123 ASP A O 1
ATOM 946 N N . ASN A 1 124 ? 15.180 -1.386 -8.785 1.00 95.94 124 ASN A N 1
ATOM 947 C CA . ASN A 1 124 ? 16.080 -2.151 -9.656 1.00 95.94 124 ASN A CA 1
ATOM 948 C C . ASN A 1 124 ? 15.369 -3.305 -10.374 1.00 95.94 124 ASN A C 1
ATOM 950 O O . ASN A 1 124 ? 15.752 -3.663 -11.490 1.00 95.94 124 ASN A O 1
ATOM 954 N N . SER A 1 125 ? 14.295 -3.854 -9.800 1.00 96.25 125 SER A N 1
ATOM 955 C CA . SER A 1 125 ? 13.490 -4.895 -10.450 1.00 96.25 125 SER A CA 1
ATOM 956 C C . SER A 1 125 ? 12.760 -4.409 -11.713 1.00 96.25 125 SER A C 1
ATOM 958 O O . SER A 1 125 ? 12.437 -5.215 -12.591 1.00 96.25 125 SER A O 1
ATOM 960 N N . ARG A 1 126 ? 12.549 -3.092 -11.863 1.00 95.25 126 ARG A N 1
ATOM 961 C CA . ARG A 1 126 ? 11.757 -2.516 -12.964 1.00 95.25 126 ARG A CA 1
ATOM 962 C C . ARG A 1 126 ? 12.381 -2.727 -14.337 1.00 95.25 126 ARG A C 1
ATOM 964 O O . ARG A 1 126 ? 11.650 -2.962 -15.295 1.00 95.25 126 ARG A O 1
ATOM 971 N N . VAL A 1 127 ? 13.707 -2.644 -14.454 1.00 96.81 127 VAL A N 1
ATOM 972 C CA . VAL A 1 127 ? 14.400 -2.827 -15.742 1.00 96.81 127 VAL A CA 1
ATOM 973 C C . VAL A 1 127 ? 14.296 -4.283 -16.228 1.00 96.81 127 VAL A C 1
ATOM 975 O O . VAL A 1 127 ? 1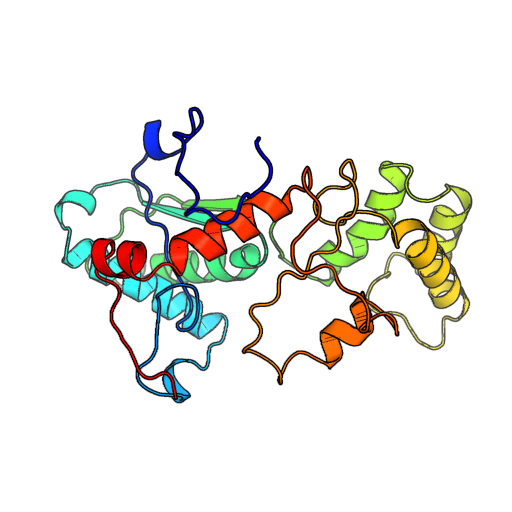3.825 -4.491 -17.348 1.00 96.81 127 VAL A O 1
ATOM 978 N N . PRO A 1 128 ? 14.630 -5.307 -15.413 1.00 97.75 128 PRO A N 1
ATOM 979 C CA . PRO A 1 128 ? 14.350 -6.703 -15.748 1.00 97.75 128 PRO A CA 1
ATOM 980 C C . PRO A 1 128 ? 12.869 -6.992 -16.017 1.00 97.75 128 PRO A C 1
ATOM 982 O O . PRO A 1 128 ? 12.564 -7.747 -16.935 1.00 97.75 128 PRO A O 1
ATOM 985 N N . PHE A 1 129 ? 11.947 -6.400 -15.252 1.00 97.44 129 PHE A N 1
ATOM 986 C CA . PHE A 1 129 ? 10.511 -6.563 -15.487 1.00 97.44 129 PHE A CA 1
ATOM 987 C C . PHE A 1 129 ? 10.098 -6.019 -16.861 1.00 97.44 129 PHE A C 1
ATOM 989 O O . PHE A 1 129 ? 9.448 -6.721 -17.630 1.00 97.44 129 PHE A O 1
ATOM 996 N N . ALA A 1 130 ? 10.523 -4.800 -17.206 1.00 97.50 130 ALA A N 1
ATOM 997 C CA . ALA A 1 130 ? 10.228 -4.197 -18.503 1.00 97.50 130 ALA A CA 1
ATOM 998 C C . ALA A 1 130 ? 10.765 -5.044 -19.667 1.00 97.50 130 ALA A C 1
ATOM 1000 O O . ALA A 1 130 ? 10.098 -5.169 -20.690 1.00 97.50 130 ALA A O 1
ATOM 1001 N N . HIS A 1 131 ? 11.940 -5.657 -19.504 1.00 98.19 131 HIS A N 1
ATOM 1002 C CA . HIS A 1 131 ? 12.490 -6.588 -20.490 1.00 98.19 131 HIS A CA 1
ATOM 1003 C C . HIS A 1 131 ? 11.628 -7.846 -20.634 1.00 98.19 131 HIS A C 1
ATOM 1005 O O . HIS A 1 131 ? 11.207 -8.176 -21.737 1.00 98.19 131 HIS A O 1
ATOM 1011 N N . ARG A 1 132 ? 11.284 -8.502 -19.519 1.00 97.69 132 ARG A N 1
ATOM 1012 C CA . ARG A 1 132 ? 10.467 -9.730 -19.522 1.00 97.69 132 ARG A CA 1
ATOM 1013 C C . ARG A 1 132 ? 9.054 -9.524 -20.061 1.00 97.69 132 ARG A C 1
ATOM 1015 O O . ARG A 1 132 ? 8.472 -10.460 -20.593 1.00 97.69 132 ARG A O 1
ATOM 1022 N N . MET A 1 133 ? 8.523 -8.310 -19.949 1.00 97.19 133 MET A N 1
ATOM 1023 C CA . MET A 1 133 ? 7.228 -7.928 -20.515 1.00 97.19 133 MET A CA 1
ATOM 1024 C C . MET A 1 133 ? 7.327 -7.386 -21.951 1.00 97.19 133 MET A C 1
ATOM 1026 O O . MET A 1 133 ? 6.365 -6.797 -22.435 1.00 97.19 133 MET A O 1
ATOM 1030 N N . ALA A 1 134 ? 8.478 -7.540 -22.619 1.00 96.81 134 ALA A N 1
ATOM 1031 C CA . ALA A 1 134 ? 8.740 -7.057 -23.978 1.00 96.81 134 ALA A CA 1
ATOM 1032 C C . ALA A 1 134 ? 8.509 -5.540 -24.176 1.00 96.81 134 ALA A C 1
ATOM 1034 O O . ALA A 1 134 ? 8.244 -5.072 -25.281 1.00 96.81 134 ALA A O 1
ATOM 1035 N N . ILE A 1 135 ? 8.629 -4.747 -23.105 1.00 96.69 135 ILE A N 1
ATOM 1036 C CA . ILE A 1 135 ? 8.487 -3.281 -23.142 1.00 96.69 135 ILE A CA 1
ATOM 1037 C C . ILE A 1 135 ? 9.775 -2.621 -23.655 1.00 96.69 135 ILE A C 1
ATOM 1039 O O . ILE A 1 135 ? 9.734 -1.538 -24.242 1.00 96.69 135 ILE A O 1
ATOM 1043 N N . ILE A 1 136 ? 10.928 -3.253 -23.417 1.00 97.94 136 ILE A N 1
ATOM 1044 C CA . ILE A 1 136 ? 12.231 -2.792 -23.908 1.00 97.94 136 ILE A CA 1
ATOM 1045 C C . ILE A 1 136 ? 12.918 -3.875 -24.751 1.00 97.94 136 ILE A C 1
ATOM 1047 O O . ILE A 1 136 ? 12.777 -5.055 -24.428 1.00 97.94 136 ILE A O 1
ATOM 1051 N N . PRO A 1 137 ? 13.698 -3.499 -25.784 1.00 97.94 137 PRO A N 1
ATOM 1052 C CA . PRO A 1 137 ? 14.424 -4.462 -26.610 1.00 97.94 137 PRO A CA 1
ATOM 1053 C C . PRO A 1 137 ? 15.514 -5.225 -25.844 1.00 97.94 137 PRO A C 1
ATOM 1055 O O . PRO A 1 137 ? 16.175 -4.671 -24.960 1.00 97.94 137 PRO A O 1
ATOM 1058 N N . ASP A 1 138 ? 15.774 -6.464 -26.266 1.00 98.38 138 ASP A N 1
ATOM 1059 C CA . ASP A 1 138 ? 16.830 -7.337 -25.737 1.00 98.38 138 ASP A CA 1
ATOM 1060 C C . ASP A 1 138 ? 18.213 -6.680 -25.722 1.00 98.38 138 ASP A C 1
ATOM 1062 O O . ASP A 1 138 ? 18.948 -6.774 -24.737 1.00 98.38 138 ASP A O 1
ATOM 1066 N N . GLU A 1 139 ? 18.582 -6.012 -26.815 1.00 98.25 139 GLU A N 1
ATOM 1067 C CA . GLU A 1 139 ? 19.882 -5.352 -26.952 1.00 98.25 139 GLU A CA 1
ATOM 1068 C C . GLU A 1 139 ? 20.057 -4.241 -25.916 1.00 98.25 139 GLU A C 1
ATOM 1070 O O . GLU A 1 139 ? 21.094 -4.166 -25.250 1.00 98.25 139 GLU A O 1
ATOM 1075 N N . LEU A 1 140 ? 19.012 -3.428 -25.726 1.00 98.25 140 LEU A N 1
ATOM 1076 C CA . LEU A 1 140 ? 18.997 -2.348 -24.747 1.00 98.25 140 LEU A CA 1
ATOM 1077 C C . LEU A 1 140 ? 19.099 -2.899 -23.322 1.00 98.25 140 LEU A C 1
ATOM 1079 O O . LEU A 1 140 ? 19.902 -2.401 -22.533 1.00 98.25 140 LEU A O 1
ATOM 1083 N N . TYR A 1 141 ? 18.351 -3.959 -23.003 1.00 98.31 141 TYR A N 1
ATOM 1084 C CA . TYR A 1 141 ? 18.438 -4.613 -21.698 1.00 98.31 141 TYR A CA 1
ATOM 1085 C C . TYR A 1 141 ? 19.832 -5.199 -21.437 1.00 98.31 141 TYR A C 1
ATOM 1087 O O . TYR A 1 141 ? 20.422 -4.941 -20.388 1.00 98.31 141 TYR A O 1
ATOM 1095 N N . LYS A 1 142 ? 20.403 -5.945 -22.393 1.00 98.06 142 LYS A N 1
ATOM 1096 C CA . LYS A 1 142 ? 21.751 -6.530 -22.270 1.00 98.06 142 LYS A CA 1
ATOM 1097 C C . LYS A 1 142 ? 22.816 -5.448 -22.079 1.00 98.06 142 LYS A C 1
ATOM 1099 O O . LYS A 1 142 ? 23.734 -5.633 -21.279 1.00 98.06 142 LYS A O 1
ATOM 1104 N N . LYS A 1 143 ? 22.694 -4.322 -22.787 1.00 97.62 143 LYS A N 1
ATOM 1105 C CA . LYS A 1 143 ? 23.604 -3.179 -22.668 1.00 97.62 143 LYS A CA 1
ATOM 1106 C C . LYS A 1 143 ? 23.497 -2.519 -21.294 1.00 97.62 143 LYS A C 1
ATOM 1108 O O . LYS A 1 143 ? 24.514 -2.434 -20.612 1.00 97.62 143 LYS A O 1
ATOM 1113 N N . ALA A 1 144 ? 22.279 -2.192 -20.854 1.00 97.50 144 ALA A N 1
ATOM 1114 C CA . ALA A 1 144 ? 22.016 -1.624 -19.533 1.00 97.50 144 ALA A CA 1
ATOM 1115 C C . ALA A 1 144 ? 22.490 -2.551 -18.405 1.00 97.50 144 ALA A C 1
ATOM 1117 O O . ALA A 1 144 ? 23.136 -2.109 -17.462 1.00 97.50 144 ALA A O 1
ATOM 1118 N N . LYS A 1 145 ? 22.239 -3.862 -18.510 1.00 97.38 145 LYS A N 1
ATOM 1119 C CA . LYS A 1 145 ? 22.697 -4.845 -17.519 1.00 97.38 145 LYS A CA 1
ATOM 1120 C C . LYS A 1 145 ? 24.221 -4.839 -17.365 1.00 97.38 145 LYS A C 1
ATOM 1122 O O . LYS A 1 145 ? 24.712 -4.911 -16.241 1.00 97.38 145 LYS A O 1
ATOM 1127 N N . ARG A 1 146 ? 24.969 -4.734 -18.471 1.00 97.19 146 ARG A N 1
ATOM 1128 C CA . ARG A 1 146 ? 26.441 -4.652 -18.448 1.00 97.19 146 ARG A CA 1
ATOM 1129 C C . ARG A 1 146 ? 26.940 -3.308 -17.922 1.00 97.19 146 ARG A C 1
ATOM 1131 O O . ARG A 1 146 ? 27.806 -3.292 -17.054 1.00 97.19 146 ARG A O 1
ATOM 1138 N N . SER A 1 147 ? 26.411 -2.198 -18.435 1.00 96.75 147 SER A N 1
ATOM 1139 C CA . SER A 1 147 ? 26.892 -0.856 -18.089 1.00 96.75 147 SER A CA 1
ATOM 1140 C C . SER A 1 147 ? 26.532 -0.465 -16.656 1.00 96.75 147 SER A C 1
ATOM 1142 O O . SER A 1 147 ? 27.368 0.091 -15.949 1.00 96.75 147 SER A O 1
ATOM 1144 N N . CYS A 1 148 ? 25.328 -0.810 -16.199 1.00 96.19 148 CYS A N 1
ATOM 1145 C CA . CYS A 1 148 ? 24.818 -0.477 -14.869 1.00 96.19 148 CYS A CA 1
ATOM 1146 C C . CYS A 1 148 ? 25.102 -1.541 -13.798 1.00 96.19 148 CYS A C 1
ATOM 1148 O O . CYS A 1 148 ? 24.860 -1.299 -12.621 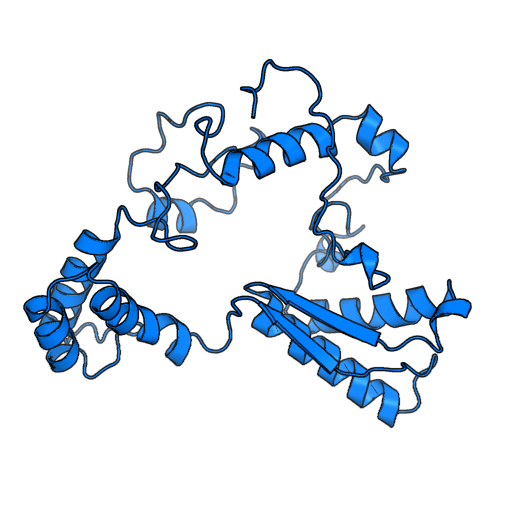1.00 96.19 148 CYS A O 1
ATOM 1150 N N . LYS A 1 149 ? 25.591 -2.732 -14.174 1.00 95.12 149 LYS A N 1
ATOM 1151 C CA . LYS A 1 149 ? 25.928 -3.833 -13.246 1.00 95.12 149 LYS A CA 1
ATOM 1152 C C . LYS A 1 149 ? 24.786 -4.213 -12.282 1.00 95.12 149 LYS A C 1
ATOM 1154 O O . LYS A 1 149 ? 25.032 -4.636 -11.158 1.00 95.12 149 LYS A O 1
ATOM 1159 N N . GLY A 1 150 ? 23.537 -4.073 -12.729 1.00 90.56 150 GLY A N 1
ATOM 1160 C CA . GLY A 1 150 ? 22.344 -4.366 -11.926 1.00 90.56 150 GLY A CA 1
ATOM 1161 C C . GLY A 1 150 ? 21.853 -3.230 -11.020 1.00 90.56 150 GLY A C 1
ATOM 1162 O O . GLY A 1 150 ? 20.817 -3.407 -10.387 1.00 90.56 150 GLY A O 1
ATOM 1163 N N . GLU A 1 151 ? 22.537 -2.082 -10.988 1.00 94.19 151 GLU A N 1
ATOM 1164 C CA . GLU A 1 151 ? 22.111 -0.881 -10.261 1.00 94.19 151 GLU A CA 1
ATOM 1165 C C . GLU A 1 151 ? 21.537 0.160 -11.235 1.00 94.19 151 GLU A C 1
ATOM 1167 O O . GLU A 1 151 ? 22.254 0.843 -11.961 1.00 94.19 151 GLU A O 1
ATOM 1172 N N . TYR A 1 152 ? 20.214 0.255 -11.272 1.00 93.69 152 TYR A N 1
ATOM 1173 C CA . TYR A 1 152 ? 19.423 1.093 -12.170 1.00 93.69 152 TYR A CA 1
ATOM 1174 C C . TYR A 1 152 ? 18.747 2.277 -11.461 1.00 93.69 152 TYR A C 1
ATOM 1176 O O . TYR A 1 152 ? 18.110 3.096 -12.127 1.00 93.69 152 TYR A O 1
ATOM 1184 N N . ARG A 1 153 ? 18.842 2.365 -10.127 1.00 89.56 153 ARG A N 1
ATOM 1185 C CA . ARG A 1 153 ? 18.229 3.422 -9.314 1.00 89.56 153 ARG A CA 1
ATOM 1186 C C . ARG A 1 153 ? 19.236 4.516 -8.977 1.00 89.56 153 ARG A C 1
ATOM 1188 O O . ARG A 1 153 ? 18.983 5.687 -9.246 1.00 89.56 153 ARG A O 1
ATOM 1195 N N . VAL A 1 154 ? 20.355 4.144 -8.362 1.00 88.69 154 VAL A N 1
ATOM 1196 C CA . VAL A 1 154 ? 21.415 5.070 -7.946 1.00 88.69 154 VAL A CA 1
ATOM 1197 C C . VAL A 1 154 ? 22.489 5.091 -9.025 1.00 88.69 154 VAL A C 1
ATOM 1199 O O . VAL A 1 154 ? 23.378 4.247 -9.070 1.00 88.69 154 VAL A O 1
ATOM 1202 N N . ILE A 1 155 ? 22.383 6.063 -9.923 1.00 85.50 155 ILE A N 1
ATOM 1203 C CA . ILE A 1 155 ? 23.279 6.189 -11.073 1.00 85.50 155 ILE A CA 1
ATOM 1204 C C . ILE A 1 155 ? 24.566 6.899 -10.635 1.00 85.50 155 ILE A C 1
ATOM 1206 O O . ILE A 1 155 ? 24.514 8.046 -10.193 1.00 85.50 155 ILE A O 1
ATOM 1210 N N . ASP A 1 156 ? 25.726 6.254 -10.802 1.00 86.62 156 ASP A N 1
ATOM 1211 C CA . ASP A 1 156 ? 27.019 6.950 -10.713 1.00 86.62 156 ASP A CA 1
ATOM 1212 C C . ASP A 1 156 ? 27.107 7.956 -11.868 1.00 86.62 156 ASP A C 1
ATOM 1214 O O . ASP A 1 156 ? 27.085 7.570 -13.040 1.00 86.62 156 ASP A O 1
ATOM 1218 N N . SER A 1 157 ? 27.215 9.247 -11.546 1.00 82.12 157 SER A N 1
ATOM 1219 C CA . SER A 1 157 ? 27.277 10.334 -12.529 1.00 82.12 157 SER A CA 1
ATOM 1220 C C . SER A 1 157 ? 28.468 10.219 -13.486 1.00 82.12 157 SER A C 1
ATOM 1222 O O . SER A 1 157 ? 28.416 10.760 -14.590 1.00 82.12 157 SER A O 1
ATOM 1224 N N . ARG A 1 158 ? 29.515 9.475 -13.111 1.00 91.69 158 ARG A N 1
ATOM 1225 C CA . ARG A 1 158 ? 30.682 9.189 -13.962 1.00 91.69 158 ARG A CA 1
ATOM 1226 C C . ARG A 1 158 ? 30.421 8.051 -14.948 1.00 91.69 158 ARG A C 1
ATOM 1228 O O . ARG A 1 158 ? 31.113 7.940 -15.957 1.00 91.69 158 ARG A O 1
ATOM 1235 N N . ASN A 1 159 ? 29.412 7.213 -14.704 1.00 94.31 159 ASN A N 1
ATOM 1236 C CA . ASN A 1 159 ? 29.030 6.125 -15.598 1.00 94.31 159 ASN A CA 1
ATOM 1237 C C . ASN A 1 159 ? 28.061 6.623 -16.682 1.00 94.31 159 ASN A C 1
ATOM 1239 O O . ASN A 1 159 ? 26.863 6.322 -16.690 1.00 94.31 159 ASN A O 1
ATOM 1243 N N . ILE A 1 160 ? 28.613 7.386 -17.627 1.00 94.88 160 ILE A N 1
ATOM 1244 C CA . ILE A 1 160 ? 27.873 7.987 -18.746 1.00 94.88 160 ILE A CA 1
ATOM 1245 C C . ILE A 1 160 ? 27.143 6.912 -19.564 1.00 94.88 160 ILE A C 1
ATOM 1247 O O . ILE A 1 160 ? 26.020 7.132 -20.022 1.00 94.88 160 ILE A O 1
ATOM 1251 N N . GLN A 1 161 ? 27.748 5.729 -19.720 1.00 95.56 161 GLN A N 1
ATOM 1252 C CA . GLN A 1 161 ? 27.149 4.644 -20.489 1.00 95.56 161 GLN A CA 1
ATOM 1253 C C . GLN A 1 161 ? 25.859 4.132 -19.840 1.00 95.56 161 GLN A C 1
ATOM 1255 O O . GLN A 1 161 ? 24.832 4.061 -20.516 1.00 95.56 161 GLN A O 1
ATOM 1260 N N . CYS A 1 162 ? 25.886 3.847 -18.534 1.00 96.00 162 CYS A N 1
ATOM 1261 C CA . CYS A 1 162 ? 24.689 3.455 -17.792 1.00 96.00 162 CYS A CA 1
ATOM 1262 C C . CYS A 1 162 ? 23.618 4.552 -17.833 1.00 96.00 162 CYS A C 1
ATOM 1264 O O . CYS A 1 162 ? 22.457 4.271 -18.129 1.00 96.00 162 CYS A O 1
ATOM 1266 N N . ALA A 1 163 ? 24.004 5.815 -17.622 1.00 94.81 163 ALA A N 1
ATOM 1267 C CA . ALA A 1 163 ? 23.069 6.935 -17.676 1.00 94.81 163 ALA A CA 1
ATOM 1268 C C . ALA A 1 163 ? 22.360 7.036 -19.040 1.00 94.81 163 ALA A C 1
ATOM 1270 O O . ALA A 1 163 ? 21.146 7.240 -19.101 1.00 94.81 163 ALA A O 1
ATOM 1271 N N . ASN A 1 164 ? 23.090 6.850 -20.143 1.00 95.69 164 ASN A N 1
ATOM 1272 C CA . ASN A 1 164 ? 22.518 6.861 -21.490 1.00 95.69 164 ASN A CA 1
ATOM 1273 C C . ASN A 1 164 ? 21.590 5.666 -21.747 1.00 95.69 164 ASN A C 1
ATOM 1275 O O . ASN A 1 164 ? 20.517 5.842 -22.329 1.00 95.69 164 ASN A O 1
ATOM 1279 N N . ASP A 1 165 ? 21.957 4.472 -21.281 1.00 96.50 165 ASP A N 1
ATOM 1280 C CA . ASP A 1 165 ? 21.121 3.277 -21.433 1.00 96.50 165 ASP A CA 1
ATOM 1281 C C . ASP A 1 165 ? 19.816 3.408 -20.624 1.00 96.50 165 ASP A C 1
ATOM 1283 O O . ASP A 1 165 ? 18.729 3.116 -21.129 1.00 96.50 165 ASP A O 1
ATOM 1287 N N . LEU A 1 166 ? 19.888 3.953 -19.406 1.00 95.44 166 LEU A N 1
ATOM 1288 C CA . LEU A 1 166 ? 18.715 4.238 -18.575 1.00 95.44 166 LEU A CA 1
ATOM 1289 C C . LEU A 1 166 ? 17.824 5.336 -19.164 1.00 95.44 166 LEU A C 1
ATOM 1291 O O . LEU A 1 166 ? 16.599 5.221 -19.104 1.00 95.44 166 LEU A O 1
ATOM 1295 N N . ARG A 1 167 ? 18.395 6.366 -19.804 1.00 95.44 167 ARG A N 1
ATOM 1296 C CA . ARG A 1 167 ? 17.616 7.364 -20.563 1.00 95.44 167 ARG A CA 1
ATOM 1297 C C . ARG A 1 167 ? 16.863 6.730 -21.732 1.00 95.44 167 ARG A C 1
ATOM 1299 O O . ARG A 1 167 ? 15.700 7.068 -21.962 1.00 95.44 167 ARG A O 1
ATOM 1306 N N . ALA A 1 168 ? 17.488 5.802 -22.455 1.00 96.62 168 ALA A N 1
ATOM 1307 C CA . ALA A 1 168 ? 16.824 5.074 -23.533 1.00 96.62 168 ALA A CA 1
ATOM 1308 C C . ALA A 1 168 ? 15.671 4.201 -23.000 1.00 96.62 168 ALA A C 1
ATOM 1310 O O . ALA A 1 168 ? 14.564 4.258 -23.536 1.00 96.62 168 ALA A O 1
ATOM 1311 N N . ILE A 1 169 ? 15.876 3.490 -21.885 1.00 95.94 169 ILE A N 1
ATOM 1312 C CA . ILE A 1 169 ? 14.814 2.727 -21.202 1.00 95.94 169 ILE A CA 1
ATOM 1313 C C . ILE A 1 169 ? 13.673 3.648 -20.746 1.00 95.94 169 ILE A C 1
ATOM 1315 O O . ILE A 1 169 ? 12.493 3.331 -20.935 1.00 95.94 169 ILE A O 1
ATOM 1319 N N . ALA A 1 170 ? 13.996 4.813 -20.180 1.00 94.19 170 ALA A N 1
ATOM 1320 C CA . ALA A 1 170 ? 13.007 5.810 -19.780 1.00 94.19 170 ALA A CA 1
ATOM 1321 C C . ALA A 1 170 ? 12.171 6.296 -20.977 1.00 94.19 170 ALA A C 1
ATOM 1323 O O . ALA A 1 170 ? 10.961 6.481 -20.848 1.00 94.19 170 ALA A O 1
ATOM 1324 N N . LYS A 1 171 ? 12.780 6.441 -22.162 1.00 94.81 171 LYS A N 1
ATOM 1325 C CA . LYS A 1 171 ? 12.070 6.791 -23.402 1.00 94.81 171 LYS A CA 1
ATOM 1326 C C . LYS A 1 171 ? 11.094 5.690 -23.830 1.00 94.81 171 LYS A C 1
ATOM 1328 O O . LYS A 1 171 ? 9.940 6.012 -24.114 1.00 94.81 171 LYS A O 1
ATOM 1333 N N . CYS A 1 172 ? 11.510 4.421 -23.818 1.00 94.19 172 CYS A N 1
ATOM 1334 C CA . CYS A 1 172 ? 10.639 3.278 -24.132 1.00 94.19 172 CYS A CA 1
ATOM 1335 C C . CYS A 1 172 ? 9.449 3.175 -23.165 1.00 94.19 172 CYS A C 1
ATOM 1337 O O . CYS A 1 172 ? 8.314 2.947 -23.573 1.00 94.19 172 CYS A O 1
ATOM 1339 N N . THR A 1 173 ? 9.688 3.412 -21.875 1.00 93.12 173 THR A N 1
ATOM 1340 C CA . THR A 1 173 ? 8.670 3.255 -20.824 1.00 93.12 173 THR A CA 1
ATOM 1341 C C . THR A 1 173 ? 7.812 4.505 -20.596 1.00 93.12 173 THR A C 1
ATOM 1343 O O . THR A 1 173 ? 6.828 4.450 -19.857 1.00 93.12 173 THR A O 1
ATOM 1346 N N . LYS A 1 174 ? 8.119 5.638 -21.247 1.00 90.56 174 LYS A N 1
ATOM 1347 C CA . LYS A 1 174 ? 7.473 6.943 -20.998 1.00 90.56 174 LYS A CA 1
ATOM 1348 C C . LYS A 1 174 ? 5.946 6.902 -21.116 1.00 90.56 174 LYS A C 1
ATOM 1350 O O . LYS A 1 174 ? 5.247 7.565 -20.343 1.00 90.56 174 LYS A O 1
ATOM 1355 N N . ARG A 1 175 ? 5.423 6.149 -22.088 1.00 87.56 175 ARG A N 1
ATOM 1356 C CA . ARG A 1 175 ? 3.982 6.062 -22.394 1.00 87.56 175 ARG A CA 1
ATOM 1357 C C . ARG A 1 175 ? 3.274 4.891 -21.712 1.00 87.56 175 ARG A C 1
ATOM 1359 O O . ARG A 1 175 ? 2.064 4.774 -21.861 1.00 87.56 175 ARG A O 1
ATOM 1366 N N . ILE A 1 176 ? 3.994 4.074 -20.948 1.00 90.25 176 ILE A N 1
ATOM 1367 C CA . ILE A 1 176 ? 3.418 2.938 -20.230 1.00 90.25 176 ILE A CA 1
ATOM 1368 C C . ILE A 1 176 ? 2.700 3.425 -18.971 1.00 90.25 176 ILE A C 1
ATOM 1370 O O . ILE A 1 176 ? 3.191 4.289 -18.235 1.00 90.25 176 ILE A O 1
ATOM 1374 N N . ASN A 1 177 ? 1.523 2.859 -18.718 1.00 88.12 177 ASN A N 1
ATOM 1375 C CA . ASN A 1 177 ? 0.822 3.011 -17.455 1.00 88.12 177 ASN A CA 1
ATOM 1376 C C . ASN A 1 177 ? 1.518 2.139 -16.395 1.00 88.12 177 ASN A C 1
ATOM 1378 O O . ASN A 1 177 ? 1.362 0.923 -16.385 1.00 88.12 177 ASN A O 1
ATOM 1382 N N . ARG A 1 178 ? 2.338 2.755 -15.532 1.00 87.31 178 ARG A N 1
ATOM 1383 C CA . ARG A 1 178 ? 3.211 2.024 -14.593 1.00 87.31 178 ARG A CA 1
ATOM 1384 C C . ARG A 1 178 ? 2.446 1.076 -13.648 1.00 87.31 178 ARG A C 1
ATOM 1386 O O . ARG A 1 178 ? 2.894 -0.057 -13.522 1.00 87.31 178 ARG A O 1
ATOM 1393 N N . PRO A 1 179 ? 1.320 1.477 -13.022 1.00 87.50 179 PRO A N 1
ATOM 1394 C CA . PRO A 1 179 ? 0.509 0.549 -12.229 1.00 87.50 179 PRO A CA 1
ATOM 1395 C C . PRO A 1 179 ? -0.129 -0.597 -13.028 1.00 87.50 179 PRO A C 1
ATOM 1397 O O . PRO A 1 179 ? -0.346 -1.670 -12.475 1.00 87.50 179 PRO A O 1
ATOM 1400 N N . HIS A 1 180 ? -0.448 -0.382 -14.310 1.00 90.06 180 HIS A N 1
ATOM 1401 C CA . HIS A 1 180 ? -1.214 -1.328 -15.130 1.00 90.06 180 HIS A CA 1
ATOM 1402 C C . HIS A 1 180 ? -0.731 -1.312 -16.586 1.00 90.06 180 HIS A C 1
ATOM 1404 O O . HIS A 1 180 ? -1.304 -0.629 -17.429 1.00 90.06 180 HIS A O 1
ATOM 1410 N N . ILE A 1 181 ? 0.320 -2.073 -16.899 1.00 92.69 181 ILE A N 1
ATOM 1411 C CA . ILE A 1 181 ? 1.034 -1.984 -18.190 1.00 92.69 181 ILE A CA 1
ATOM 1412 C C . ILE A 1 181 ? 0.193 -2.317 -19.434 1.00 92.69 181 ILE A C 1
ATOM 1414 O O . ILE A 1 181 ? 0.564 -1.917 -20.532 1.00 92.69 181 ILE A O 1
ATOM 1418 N N . LEU A 1 182 ? -0.924 -3.031 -19.263 1.00 92.31 182 LEU A N 1
ATOM 1419 C CA . LEU A 1 182 ? -1.858 -3.385 -20.339 1.00 92.31 182 LEU A CA 1
ATOM 1420 C C . LEU A 1 182 ? -2.942 -2.322 -20.564 1.00 92.31 182 LEU A C 1
ATOM 1422 O O . LEU A 1 182 ? -3.717 -2.414 -21.511 1.00 92.31 182 LEU A O 1
ATOM 1426 N N . GLU A 1 183 ? -3.023 -1.319 -19.691 1.00 89.12 183 GLU A N 1
ATOM 1427 C CA . GLU A 1 183 ? -4.021 -0.260 -19.775 1.00 89.12 183 GLU A CA 1
ATOM 1428 C C . GLU A 1 183 ? -3.439 1.005 -20.410 1.00 89.12 183 GLU A C 1
ATOM 1430 O O . GLU A 1 183 ? -2.256 1.318 -20.228 1.00 89.12 183 GLU A O 1
ATOM 1435 N N . PRO A 1 184 ? -4.271 1.802 -21.105 1.00 84.56 184 PRO A N 1
ATOM 1436 C CA . PRO A 1 184 ? -3.825 3.079 -21.630 1.00 84.56 184 PRO A CA 1
ATOM 1437 C C . PRO A 1 184 ? -3.345 3.984 -20.493 1.00 84.56 184 PRO A C 1
ATOM 1439 O O . PRO A 1 184 ? -3.971 4.097 -19.435 1.00 84.56 184 PRO A O 1
ATOM 1442 N N . LYS A 1 185 ? -2.234 4.686 -20.727 1.00 82.25 185 LYS A N 1
ATOM 1443 C CA . LYS A 1 185 ? -1.792 5.750 -19.829 1.00 82.25 185 LYS A CA 1
ATOM 1444 C C . LYS A 1 185 ? -2.750 6.928 -19.953 1.00 82.25 185 LYS A C 1
ATOM 1446 O O . LYS A 1 185 ? -2.707 7.686 -20.919 1.00 82.25 185 LYS A O 1
ATOM 1451 N N . CYS A 1 186 ? -3.612 7.068 -18.959 1.00 77.25 186 CYS A N 1
ATOM 1452 C CA . CYS A 1 186 ? -4.530 8.186 -18.849 1.00 77.25 186 CYS A CA 1
ATOM 1453 C C . CYS A 1 186 ? -3.893 9.319 -18.050 1.00 77.25 186 CYS A C 1
ATOM 1455 O O . CYS A 1 186 ? -3.289 9.073 -17.006 1.00 77.25 186 CYS A O 1
ATOM 1457 N N . TYR A 1 187 ? -4.047 10.556 -18.522 1.00 66.81 187 TYR A N 1
ATOM 1458 C CA . TYR A 1 187 ? -3.668 11.736 -17.747 1.00 66.81 187 TYR A CA 1
ATOM 1459 C C . TYR A 1 187 ? -4.469 11.745 -16.441 1.00 66.81 187 TYR A C 1
ATOM 1461 O O . TYR A 1 187 ? -5.691 11.588 -16.451 1.00 66.81 187 TYR A O 1
ATOM 1469 N N . THR A 1 188 ? -3.761 11.811 -15.314 1.00 55.69 188 THR A N 1
ATOM 1470 C CA . THR A 1 188 ? -4.326 11.488 -13.997 1.00 55.69 188 THR A CA 1
ATOM 1471 C C . THR A 1 188 ? -4.918 12.678 -13.262 1.00 55.69 188 THR A C 1
ATOM 1473 O O . THR A 1 188 ? -5.545 12.484 -12.224 1.00 55.69 188 THR A O 1
ATOM 1476 N N . ASP A 1 189 ? -4.741 13.896 -13.757 1.00 51.84 189 ASP A N 1
ATOM 1477 C CA . ASP A 1 189 ? -4.970 15.072 -12.928 1.00 51.84 189 ASP A CA 1
ATOM 1478 C C . ASP A 1 189 ? -6.379 15.635 -13.112 1.00 51.84 189 ASP A C 1
ATOM 1480 O O . ASP A 1 189 ? -6.586 16.676 -13.726 1.00 51.84 189 ASP A O 1
ATOM 1484 N N . PHE A 1 190 ? -7.353 14.977 -12.480 1.00 47.62 190 PHE A N 1
ATOM 1485 C CA . PHE A 1 190 ? -8.424 15.751 -11.864 1.00 47.62 190 PHE A CA 1
ATOM 1486 C C . PHE A 1 190 ? -7.816 16.486 -10.666 1.00 47.62 190 PHE A C 1
ATOM 1488 O O . PHE A 1 190 ? -7.442 15.851 -9.677 1.00 47.62 190 PHE A O 1
ATOM 1495 N N . ARG A 1 191 ? -7.700 17.815 -10.741 1.00 49.44 191 ARG A N 1
ATOM 1496 C CA . ARG A 1 191 ? -7.435 18.638 -9.558 1.00 49.44 191 ARG A CA 1
ATOM 1497 C C . ARG A 1 191 ? -8.681 19.424 -9.181 1.00 49.44 191 ARG A C 1
ATOM 1499 O O . ARG A 1 191 ? -9.157 20.199 -10.009 1.00 49.44 191 ARG A O 1
ATOM 1506 N N . PRO A 1 192 ? -9.175 19.311 -7.936 1.00 44.56 192 PRO A N 1
ATOM 1507 C CA . PRO A 1 192 ? -10.044 20.341 -7.396 1.00 44.56 192 PRO A CA 1
ATOM 1508 C C . PRO A 1 192 ? -9.243 21.652 -7.347 1.00 44.56 192 PRO A C 1
ATOM 1510 O O . PRO A 1 192 ? -8.120 21.672 -6.843 1.00 44.56 192 PRO A O 1
ATOM 1513 N N . LEU A 1 193 ? -9.814 22.727 -7.893 1.00 40.81 193 LEU A N 1
ATOM 1514 C CA . LEU A 1 193 ? -9.199 24.041 -8.165 1.00 40.81 193 LEU A CA 1
ATOM 1515 C C . LEU A 1 193 ? -8.499 24.738 -6.969 1.00 40.81 193 LEU A C 1
ATOM 1517 O O . LEU A 1 193 ? -7.881 25.777 -7.162 1.00 40.81 193 LEU A O 1
ATOM 1521 N N . ASN A 1 194 ? -8.532 24.176 -5.754 1.00 39.12 194 ASN A N 1
ATOM 1522 C CA . ASN A 1 194 ? -8.239 24.896 -4.508 1.00 39.12 194 ASN A CA 1
ATOM 1523 C C . ASN A 1 194 ? -6.985 24.427 -3.734 1.00 39.12 194 ASN A C 1
ATOM 1525 O O . ASN A 1 194 ? -6.782 24.868 -2.608 1.00 39.12 194 ASN A O 1
ATOM 1529 N N . LYS A 1 195 ? -6.142 23.533 -4.274 1.00 38.91 195 LYS A N 1
ATOM 1530 C CA . LYS A 1 195 ? -4.863 23.136 -3.632 1.00 38.91 195 LYS A CA 1
ATOM 1531 C C . LYS A 1 195 ? -3.673 23.359 -4.567 1.00 38.91 195 LYS A C 1
ATOM 1533 O O . LYS A 1 195 ? -3.064 22.416 -5.074 1.00 38.91 195 LYS A O 1
ATOM 1538 N N . MET A 1 196 ? -3.368 24.627 -4.815 1.00 42.25 196 MET A N 1
ATOM 1539 C CA . MET A 1 196 ? -2.098 25.070 -5.385 1.00 42.25 196 MET A CA 1
ATOM 1540 C C . MET A 1 196 ? -1.185 25.479 -4.228 1.00 42.25 196 MET A C 1
ATOM 1542 O O . MET A 1 196 ? -1.448 26.512 -3.639 1.00 42.25 196 MET A O 1
ATOM 1546 N N . ASP A 1 197 ? -0.164 24.683 -3.886 1.00 44.62 197 ASP A N 1
ATOM 1547 C CA . ASP A 1 197 ? 1.165 25.280 -3.643 1.00 44.62 197 ASP A CA 1
ATOM 1548 C C . ASP A 1 197 ? 2.308 24.266 -3.472 1.00 44.62 197 ASP A C 1
ATOM 1550 O O . ASP A 1 197 ? 3.389 24.469 -4.014 1.00 44.62 197 ASP A O 1
ATOM 1554 N N . GLU A 1 198 ? 2.112 23.114 -2.830 1.00 41.81 198 GLU A N 1
ATOM 1555 C CA . GLU A 1 198 ? 3.295 22.365 -2.350 1.00 41.81 198 GLU A CA 1
ATOM 1556 C C . GLU A 1 198 ? 3.925 21.367 -3.346 1.00 41.81 198 GLU A C 1
ATOM 1558 O O . GLU A 1 198 ? 5.083 20.988 -3.196 1.00 41.81 198 GLU A O 1
ATOM 1563 N N . ASN A 1 199 ? 3.226 20.960 -4.412 1.00 42.75 199 ASN A N 1
ATOM 1564 C CA . ASN A 1 199 ? 3.666 19.825 -5.246 1.00 42.75 199 ASN A CA 1
ATOM 1565 C C . ASN A 1 199 ? 4.363 20.181 -6.570 1.00 42.75 199 ASN A C 1
ATOM 1567 O O . ASN A 1 199 ? 4.620 19.285 -7.374 1.00 42.75 199 ASN A O 1
ATOM 1571 N N . ARG A 1 200 ? 4.704 21.451 -6.833 1.00 41.94 200 ARG A N 1
ATOM 1572 C CA . ARG A 1 200 ? 5.276 21.894 -8.129 1.00 41.94 200 ARG A CA 1
ATOM 1573 C C . ARG A 1 200 ? 6.492 21.076 -8.602 1.00 41.94 200 ARG A C 1
ATOM 1575 O O . ARG A 1 200 ? 6.637 20.855 -9.801 1.00 41.94 200 ARG A O 1
ATOM 1582 N N . ARG A 1 201 ? 7.326 20.579 -7.681 1.00 38.75 201 ARG A N 1
ATOM 1583 C CA . ARG A 1 201 ? 8.581 19.872 -8.004 1.00 38.75 201 ARG A CA 1
ATOM 1584 C C . ARG A 1 201 ? 8.369 18.439 -8.515 1.00 38.75 201 ARG A C 1
ATOM 1586 O O . ARG A 1 201 ? 8.867 18.103 -9.582 1.00 38.75 201 ARG A O 1
ATOM 1593 N N . TYR A 1 202 ? 7.544 17.646 -7.825 1.00 38.50 202 TYR A N 1
ATOM 1594 C CA . TYR A 1 202 ? 7.157 16.282 -8.242 1.00 38.50 202 TYR A CA 1
ATOM 1595 C C . TYR A 1 202 ? 6.419 16.272 -9.592 1.00 38.50 202 TYR A C 1
ATOM 1597 O O . TYR A 1 202 ? 6.471 15.343 -10.393 1.00 38.50 202 TYR A O 1
ATOM 1605 N N . LEU A 1 203 ? 5.724 17.367 -9.853 1.00 37.72 203 LEU A N 1
ATOM 1606 C CA . LEU A 1 203 ? 4.872 17.576 -11.002 1.00 37.72 203 LEU A CA 1
ATOM 1607 C C . LEU A 1 203 ? 5.611 17.993 -12.275 1.00 37.72 203 LEU A C 1
ATOM 1609 O O . LEU A 1 203 ? 5.232 17.553 -13.360 1.00 37.72 203 LEU A O 1
ATOM 1613 N N . MET A 1 204 ? 6.669 18.795 -12.150 1.00 36.41 204 MET A N 1
ATOM 1614 C CA . MET A 1 204 ? 7.582 19.079 -13.259 1.00 36.41 204 MET A CA 1
ATOM 1615 C C . MET A 1 204 ? 8.333 17.815 -13.703 1.00 36.41 204 MET A C 1
ATOM 1617 O O . MET A 1 204 ? 8.487 17.599 -14.903 1.00 36.41 204 MET A O 1
ATOM 1621 N N . GLU A 1 205 ? 8.712 16.944 -12.759 1.00 42.09 205 GLU A N 1
ATOM 1622 C CA . GLU A 1 205 ? 9.373 15.660 -13.048 1.00 42.09 205 GLU A CA 1
ATOM 1623 C C . GLU A 1 205 ? 8.490 14.671 -13.825 1.00 42.09 205 GLU A C 1
ATOM 1625 O O . GLU A 1 205 ? 8.994 13.923 -14.664 1.00 42.09 205 GLU A O 1
ATOM 1630 N N . ILE A 1 206 ? 7.173 14.655 -13.581 1.00 41.69 206 ILE A N 1
ATOM 1631 C CA . ILE A 1 206 ? 6.259 13.703 -14.237 1.00 41.69 206 ILE A CA 1
ATOM 1632 C C . ILE A 1 206 ? 5.776 14.193 -15.609 1.00 41.69 206 ILE A C 1
ATOM 1634 O O . ILE A 1 206 ? 5.574 13.366 -16.507 1.00 41.69 206 ILE A O 1
ATOM 1638 N N . TYR A 1 207 ? 5.576 15.502 -15.787 1.00 44.41 207 TYR A N 1
ATOM 1639 C CA . TYR A 1 207 ? 4.800 16.021 -16.920 1.00 44.41 207 TYR A CA 1
ATOM 1640 C C . TYR A 1 207 ? 5.582 16.854 -17.942 1.00 44.41 207 TYR A C 1
ATOM 1642 O O . TYR A 1 207 ? 5.139 16.935 -19.089 1.00 44.41 207 TYR A O 1
ATOM 1650 N N . GLY A 1 208 ? 6.742 17.429 -17.601 1.00 45.56 208 GLY A N 1
ATOM 1651 C CA . GLY A 1 208 ? 7.359 18.453 -18.458 1.00 45.56 208 GLY A CA 1
ATOM 1652 C C . GLY A 1 208 ? 6.420 19.649 -18.720 1.00 45.56 208 GLY A C 1
ATOM 1653 O O . GLY A 1 208 ? 5.359 19.764 -18.111 1.00 45.56 208 GLY A O 1
ATOM 1654 N N . GLU A 1 209 ? 6.806 20.547 -19.632 1.00 39.81 209 GLU A N 1
ATOM 1655 C CA . GLU A 1 209 ? 6.203 21.877 -19.892 1.00 39.81 209 GLU A CA 1
ATOM 1656 C C . GLU A 1 209 ? 4.714 21.913 -20.322 1.00 39.81 209 GLU A C 1
ATOM 1658 O O . GLU A 1 209 ? 4.164 22.982 -20.571 1.00 39.81 209 GLU A O 1
ATOM 1663 N N . SER A 1 210 ? 3.999 20.788 -20.380 1.00 44.47 210 SER A N 1
ATOM 1664 C CA . SER A 1 210 ? 2.595 20.741 -20.825 1.00 44.47 210 SER A CA 1
ATOM 1665 C C . SER A 1 210 ? 1.603 20.893 -19.662 1.00 44.47 210 SER A C 1
ATOM 1667 O O . SER A 1 210 ? 0.732 20.058 -19.433 1.00 44.47 210 SER A O 1
ATOM 1669 N N . TYR A 1 211 ? 1.746 21.976 -18.896 1.00 46.56 211 TYR A N 1
ATOM 1670 C CA . TYR A 1 211 ? 0.846 22.310 -17.781 1.00 46.56 211 TYR A CA 1
ATOM 1671 C C . TYR A 1 211 ? -0.426 23.060 -18.211 1.00 46.56 211 TYR A C 1
ATOM 1673 O O . TYR A 1 211 ? -1.351 23.222 -17.419 1.00 46.56 211 TYR A O 1
ATOM 1681 N N . MET A 1 212 ? -0.482 23.530 -19.459 1.00 43.78 212 MET A N 1
ATOM 1682 C CA . MET A 1 212 ? -1.433 24.560 -19.894 1.00 43.78 212 MET A CA 1
ATOM 1683 C C . MET A 1 212 ? -2.729 24.048 -20.548 1.00 43.78 212 MET A C 1
ATOM 1685 O O . MET A 1 212 ? -3.561 24.861 -20.935 1.00 43.78 212 MET A O 1
ATOM 1689 N N . SER A 1 213 ? -2.942 22.735 -20.678 1.00 48.59 213 SER A N 1
ATOM 1690 C CA . SER A 1 213 ? -4.129 22.189 -21.369 1.00 48.59 213 SER A CA 1
ATOM 1691 C C . SER A 1 213 ? -4.609 20.850 -20.801 1.00 48.59 213 SER A C 1
ATOM 1693 O O . SER A 1 213 ? -4.903 19.903 -21.530 1.00 48.59 213 SER A O 1
ATOM 1695 N N . LEU A 1 214 ? -4.696 20.744 -19.473 1.00 52.19 214 LEU A N 1
ATOM 1696 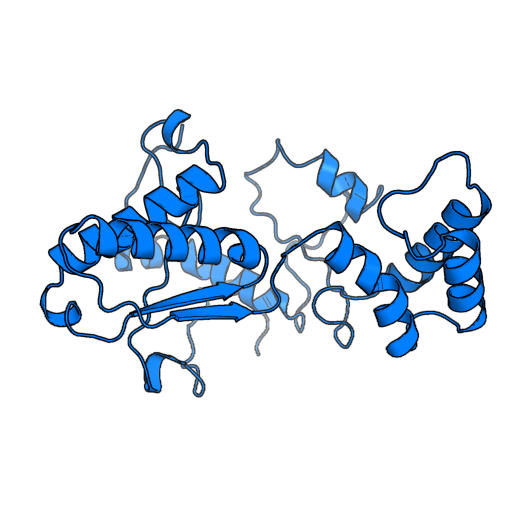C CA . LEU A 1 214 ? -5.280 19.553 -18.856 1.00 52.19 214 LEU A CA 1
ATOM 1697 C C . LEU A 1 214 ? -6.816 19.580 -18.980 1.00 52.19 214 LEU A C 1
ATOM 1699 O O . LEU A 1 214 ? -7.436 20.596 -18.657 1.00 52.19 214 LEU A O 1
ATOM 1703 N N . PRO A 1 215 ? -7.453 18.484 -19.436 1.00 55.22 215 PRO A N 1
ATOM 1704 C CA . PRO A 1 215 ? -8.906 18.396 -19.493 1.00 55.22 215 PRO A CA 1
ATOM 1705 C C . PRO A 1 215 ? -9.515 18.493 -18.089 1.00 55.22 215 PRO A C 1
ATOM 1707 O O . PRO A 1 215 ? -8.951 18.003 -17.112 1.00 55.22 215 PRO A O 1
ATOM 1710 N N . LYS A 1 216 ? -10.708 19.096 -18.001 1.00 59.69 216 LYS A N 1
ATOM 1711 C CA . LYS A 1 216 ? -11.434 19.343 -16.740 1.00 59.69 216 LYS A CA 1
ATOM 1712 C C . LYS A 1 216 ? -11.727 18.057 -15.948 1.00 59.69 216 LYS A C 1
ATOM 1714 O O . LYS A 1 216 ? -11.852 18.112 -14.727 1.00 59.69 216 LYS A O 1
ATOM 1719 N N . TYR A 1 217 ? -11.807 16.913 -16.635 1.00 69.12 217 TYR A N 1
ATOM 1720 C CA . TYR A 1 217 ? -12.060 15.589 -16.065 1.00 69.12 217 TYR A CA 1
ATOM 1721 C C . TYR A 1 217 ? -11.199 14.515 -16.754 1.00 69.12 217 TYR A C 1
ATOM 1723 O O . TYR A 1 217 ? -10.801 14.703 -17.909 1.00 69.12 217 TYR A O 1
ATOM 1731 N N . PRO A 1 218 ? -10.917 13.374 -16.090 1.00 73.94 218 PRO A N 1
ATOM 1732 C CA . PRO A 1 218 ? -10.232 12.255 -16.727 1.00 73.94 218 PRO A CA 1
ATOM 1733 C C . PRO A 1 218 ? -11.035 11.738 -17.924 1.00 73.94 218 PRO A C 1
ATOM 1735 O O . PRO A 1 218 ? -12.265 11.739 -17.901 1.00 73.94 218 PRO A O 1
ATOM 1738 N N . ARG A 1 219 ? -10.345 11.240 -18.953 1.00 76.44 219 ARG A N 1
ATOM 1739 C CA . ARG A 1 219 ? -10.993 10.644 -20.128 1.00 76.44 219 ARG A CA 1
ATOM 1740 C C . ARG A 1 219 ? -11.892 9.470 -19.713 1.00 76.44 219 ARG A C 1
ATOM 1742 O O . ARG A 1 219 ? -11.467 8.598 -18.951 1.00 76.44 219 ARG A O 1
ATOM 1749 N N . PHE A 1 220 ? -13.113 9.434 -20.239 1.00 80.31 220 PHE A N 1
ATOM 1750 C CA . PHE A 1 220 ? -14.026 8.309 -20.056 1.00 80.31 220 PHE A CA 1
ATOM 1751 C C . PHE A 1 220 ? -13.393 6.988 -20.540 1.00 80.31 220 PHE A C 1
ATOM 1753 O O . PHE A 1 220 ? -12.667 6.962 -21.534 1.00 80.31 220 PHE A O 1
ATOM 1760 N N . GLY A 1 221 ? -13.621 5.896 -19.804 1.00 78.81 221 GLY A N 1
ATOM 1761 C CA . GLY A 1 221 ? -12.986 4.591 -20.048 1.00 78.81 221 GLY A CA 1
ATOM 1762 C C . GLY A 1 221 ? -11.620 4.394 -19.371 1.00 78.81 221 GLY A C 1
ATOM 1763 O O . GLY A 1 221 ? -11.088 3.289 -19.373 1.00 78.81 221 GLY A O 1
ATOM 1764 N N . CYS A 1 222 ? -11.055 5.425 -18.738 1.00 83.00 222 CYS A N 1
ATOM 1765 C CA . CYS A 1 222 ? -9.850 5.291 -17.921 1.00 83.00 222 CYS A CA 1
ATOM 1766 C C . CYS A 1 222 ? -10.156 4.724 -16.529 1.00 83.00 222 CYS A C 1
ATOM 1768 O O . CYS A 1 222 ? -11.104 5.156 -15.878 1.00 83.00 222 CYS A O 1
ATOM 1770 N N . ARG A 1 223 ? -9.283 3.861 -15.989 1.00 82.44 223 ARG A N 1
ATOM 1771 C CA . ARG A 1 223 ? -9.437 3.302 -14.627 1.00 82.44 223 ARG A CA 1
ATOM 1772 C C . ARG A 1 223 ? -9.587 4.372 -13.535 1.00 82.44 223 ARG A C 1
ATOM 1774 O O . ARG A 1 223 ? -10.352 4.199 -12.590 1.00 82.44 223 ARG A O 1
ATOM 1781 N N . ASN A 1 224 ? -8.903 5.509 -13.677 1.00 78.38 224 ASN A N 1
ATOM 1782 C CA . ASN A 1 224 ? -8.990 6.623 -12.723 1.00 78.38 224 ASN A CA 1
ATOM 1783 C C . ASN A 1 224 ? -10.314 7.406 -12.790 1.00 78.38 224 ASN A C 1
ATOM 1785 O O . ASN A 1 224 ? -10.566 8.224 -11.908 1.00 78.38 224 ASN A O 1
ATOM 1789 N N . TYR A 1 225 ? -11.177 7.149 -13.776 1.00 85.38 225 TYR A N 1
ATOM 1790 C CA . TYR A 1 225 ? -12.491 7.786 -13.871 1.00 85.38 225 TYR A CA 1
ATOM 1791 C C . TYR A 1 225 ? -13.357 7.490 -12.641 1.00 85.38 225 TYR A C 1
ATOM 1793 O O . TYR A 1 225 ? -14.004 8.381 -12.100 1.00 85.38 225 TYR A O 1
ATOM 1801 N N . ASN A 1 226 ? -13.269 6.268 -12.108 1.00 84.69 226 ASN A N 1
ATOM 1802 C CA . ASN A 1 226 ? -13.967 5.891 -10.879 1.00 84.69 226 ASN A CA 1
ATOM 1803 C C . ASN A 1 226 ? -13.507 6.725 -9.676 1.00 84.69 226 ASN A C 1
ATOM 1805 O O . ASN A 1 226 ? -14.334 7.138 -8.872 1.00 84.69 226 ASN A O 1
ATOM 1809 N N . LYS A 1 227 ? -12.207 7.040 -9.573 1.00 82.88 227 LYS A N 1
ATOM 1810 C CA . LYS A 1 227 ? -11.688 7.906 -8.498 1.00 82.88 227 LYS A CA 1
ATOM 1811 C C . LYS A 1 227 ? -12.269 9.315 -8.587 1.00 82.88 227 LYS A C 1
ATOM 1813 O O . LYS A 1 227 ? -12.589 9.905 -7.561 1.00 82.88 227 LYS A O 1
ATOM 1818 N N . PHE A 1 228 ? -12.430 9.834 -9.803 1.00 85.06 228 PHE A N 1
ATOM 1819 C CA . PHE A 1 228 ? -13.075 11.121 -10.045 1.00 85.06 228 PHE A CA 1
ATOM 1820 C C . PHE A 1 228 ? -14.549 11.119 -9.603 1.00 85.06 228 PHE A C 1
ATOM 1822 O O . PHE A 1 228 ? -14.961 12.016 -8.868 1.00 85.06 228 PHE A O 1
ATOM 1829 N N . LEU A 1 229 ? -15.317 10.083 -9.951 1.00 88.38 229 LEU A N 1
ATOM 1830 C CA . LEU A 1 229 ? -16.705 9.948 -9.492 1.00 88.38 229 LEU A CA 1
ATOM 1831 C C . LEU A 1 229 ? -16.795 9.819 -7.963 1.00 88.38 229 LEU A C 1
ATOM 1833 O O . LEU A 1 229 ? -17.595 10.512 -7.338 1.00 88.38 229 LEU A O 1
ATOM 1837 N N . CYS A 1 230 ? -15.935 9.000 -7.346 1.00 89.00 230 CYS A N 1
ATOM 1838 C CA . CYS A 1 230 ? -15.862 8.885 -5.888 1.00 89.00 230 CYS A CA 1
ATOM 1839 C C . CYS A 1 230 ? -15.529 10.225 -5.226 1.00 89.00 230 CYS A C 1
ATOM 1841 O O . CYS A 1 230 ? -16.089 10.540 -4.180 1.00 89.00 230 CYS A O 1
ATOM 1843 N N . HIS A 1 231 ? -14.649 11.029 -5.831 1.00 87.00 231 HIS A N 1
ATOM 1844 C CA . HIS A 1 231 ? -14.323 12.357 -5.323 1.00 87.00 231 HIS A CA 1
ATOM 1845 C C . HIS A 1 231 ? -15.542 13.282 -5.334 1.00 87.00 231 HIS A C 1
ATOM 1847 O O . HIS A 1 231 ? -15.804 13.927 -4.322 1.00 87.00 231 HIS A O 1
ATOM 1853 N N . ILE A 1 232 ? -16.297 13.337 -6.435 1.00 89.75 232 ILE A N 1
ATOM 1854 C CA . ILE A 1 232 ? -17.529 14.139 -6.498 1.00 89.75 232 ILE A CA 1
ATOM 1855 C C . ILE A 1 232 ? -18.515 13.672 -5.431 1.00 89.75 232 ILE A C 1
ATOM 1857 O O . ILE A 1 232 ? -19.014 14.484 -4.659 1.00 89.75 232 ILE A O 1
ATOM 1861 N N . TRP A 1 233 ? -18.761 12.363 -5.366 1.00 92.94 233 TRP A N 1
ATOM 1862 C CA . TRP A 1 233 ? -19.708 11.784 -4.422 1.00 92.94 233 TRP A CA 1
ATOM 1863 C C . TRP A 1 233 ? -19.329 12.089 -2.966 1.00 92.94 233 TRP A C 1
ATOM 1865 O O . TRP A 1 233 ? -20.145 12.620 -2.219 1.00 92.94 233 TRP A O 1
ATOM 1875 N N . ALA A 1 234 ? -18.076 11.845 -2.572 1.00 91.19 234 ALA A N 1
ATOM 1876 C CA . ALA A 1 234 ? -17.608 12.054 -1.199 1.00 91.19 234 ALA A CA 1
ATOM 1877 C C . ALA A 1 234 ? -17.551 13.538 -0.783 1.00 91.19 234 ALA A C 1
ATOM 1879 O O . ALA A 1 234 ? -17.522 13.845 0.411 1.00 91.19 234 ALA A O 1
ATOM 1880 N N . ASN A 1 235 ? -17.517 14.465 -1.747 1.00 89.56 235 ASN A N 1
ATOM 1881 C CA . ASN A 1 235 ? -17.490 15.908 -1.490 1.00 89.56 235 ASN A CA 1
ATOM 1882 C C . ASN A 1 235 ? -18.854 16.594 -1.651 1.00 89.56 235 ASN A C 1
ATOM 1884 O O . ASN A 1 235 ? -18.953 17.799 -1.419 1.00 89.56 235 ASN A O 1
ATOM 1888 N N . ASP A 1 236 ? -19.915 15.858 -1.986 1.00 92.75 236 ASP A N 1
ATOM 1889 C CA . ASP A 1 236 ? -21.272 16.396 -1.937 1.00 92.75 236 ASP A CA 1
ATOM 1890 C C . ASP A 1 236 ? -21.690 16.645 -0.477 1.00 92.75 236 ASP A C 1
ATOM 1892 O O . ASP A 1 236 ? -21.557 15.784 0.397 1.00 92.75 236 ASP A O 1
ATOM 1896 N N . ILE A 1 237 ? -22.222 17.837 -0.197 1.00 92.00 237 ILE A N 1
ATOM 1897 C CA . ILE A 1 237 ? -22.601 18.252 1.160 1.00 92.00 237 ILE A CA 1
ATOM 1898 C C . ILE A 1 237 ? -23.677 17.351 1.782 1.00 92.00 237 ILE A C 1
ATOM 1900 O O . ILE A 1 237 ? -23.686 17.149 2.997 1.00 92.00 237 ILE A O 1
ATOM 1904 N N . ARG A 1 238 ? -24.581 16.792 0.969 1.00 94.25 238 ARG A N 1
ATOM 1905 C CA . ARG A 1 238 ? -25.634 15.879 1.432 1.00 94.25 238 ARG A CA 1
ATOM 1906 C C . ARG A 1 238 ? -25.025 14.543 1.830 1.00 94.25 238 ARG A C 1
ATOM 1908 O O . ARG A 1 238 ? -25.398 14.007 2.869 1.00 94.25 238 ARG A O 1
ATOM 1915 N N . VAL A 1 239 ? -24.052 14.058 1.056 1.00 94.19 239 VAL A N 1
ATOM 1916 C CA . VAL A 1 239 ? -23.292 12.841 1.372 1.00 94.19 239 VAL A CA 1
ATOM 1917 C C . VAL A 1 239 ? -22.498 13.033 2.660 1.00 94.19 239 VAL A C 1
ATOM 1919 O O . VAL A 1 239 ? -22.641 12.240 3.585 1.00 94.19 239 VAL A O 1
ATOM 1922 N N . GLN A 1 240 ? -21.741 14.125 2.791 1.00 94.19 240 GLN A N 1
ATOM 1923 C CA . GLN A 1 240 ? -20.989 14.406 4.019 1.00 94.19 240 GLN A CA 1
ATOM 1924 C C . GLN A 1 240 ? -21.893 14.547 5.249 1.00 94.19 240 GLN A C 1
ATOM 1926 O O . GLN A 1 240 ? -21.550 14.064 6.328 1.00 94.19 240 GLN A O 1
ATOM 1931 N N . LYS A 1 241 ? -23.068 15.170 5.096 1.00 94.62 241 LYS A N 1
ATOM 1932 C CA . LYS A 1 241 ? -24.061 15.261 6.172 1.00 94.62 241 LYS A CA 1
ATOM 1933 C C . LYS A 1 241 ? -24.589 13.878 6.568 1.00 94.62 241 LYS A C 1
ATOM 1935 O O . LYS A 1 241 ? -24.679 13.604 7.760 1.00 94.62 241 LYS A O 1
ATOM 1940 N N . ALA A 1 242 ? -24.903 13.020 5.595 1.00 94.75 242 ALA A N 1
ATOM 1941 C CA . ALA A 1 242 ? -25.383 11.657 5.834 1.00 94.75 242 ALA A CA 1
ATOM 1942 C C . ALA A 1 242 ? -24.319 10.757 6.485 1.00 94.75 242 ALA A C 1
ATOM 1944 O O . ALA A 1 242 ? -24.646 9.914 7.309 1.00 94.75 242 ALA A O 1
ATOM 1945 N N . LEU A 1 243 ? -23.041 10.973 6.165 1.00 92.75 243 LEU A N 1
ATOM 1946 C CA . LEU A 1 243 ? -21.906 10.282 6.784 1.00 92.75 243 LEU A CA 1
ATOM 1947 C C . LEU A 1 243 ? -21.486 10.890 8.136 1.00 92.75 243 LEU A C 1
ATOM 1949 O O . LEU A 1 243 ? -20.484 10.469 8.708 1.00 92.75 243 LEU A O 1
ATOM 1953 N N . HIS A 1 244 ? -22.215 11.890 8.644 1.00 94.19 244 HIS A N 1
ATOM 1954 C CA . HIS A 1 244 ? -21.897 12.607 9.883 1.00 94.19 244 HIS A CA 1
ATOM 1955 C C . HIS A 1 244 ? -20.468 13.180 9.920 1.00 94.19 244 HIS A C 1
ATOM 1957 O O . HIS A 1 244 ? -19.832 13.253 10.977 1.00 94.19 244 HIS A O 1
ATOM 1963 N N . ILE A 1 245 ? -19.958 13.622 8.766 1.00 91.94 245 ILE A N 1
ATOM 1964 C CA . ILE A 1 245 ? -18.622 14.209 8.665 1.00 91.94 245 ILE A CA 1
ATOM 1965 C C . ILE A 1 245 ? -18.574 15.513 9.457 1.00 91.94 245 ILE A C 1
ATOM 1967 O O . ILE A 1 245 ? -19.386 16.426 9.278 1.00 91.94 245 ILE A O 1
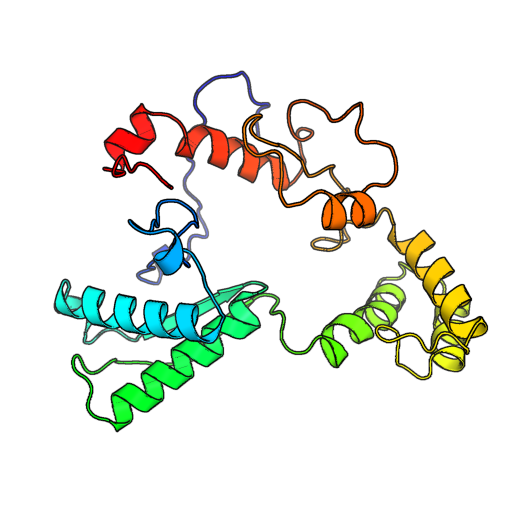ATOM 1971 N N . ARG A 1 246 ? -17.586 15.616 10.348 1.00 86.44 246 ARG A N 1
ATOM 1972 C CA . ARG A 1 246 ? -17.374 16.816 11.158 1.00 86.44 246 ARG A CA 1
ATOM 1973 C C . ARG A 1 246 ? -16.836 17.948 10.290 1.00 86.44 246 ARG A C 1
ATOM 1975 O O . ARG A 1 246 ? -15.838 17.787 9.594 1.00 86.44 246 ARG A O 1
ATOM 1982 N N . LYS A 1 247 ? -17.446 19.129 10.404 1.00 79.12 247 LYS A N 1
ATOM 1983 C CA . LYS A 1 247 ? -16.884 20.364 9.847 1.00 79.12 247 LYS A CA 1
ATOM 1984 C C . LYS A 1 247 ? -15.745 20.829 10.744 1.00 79.12 247 LYS A C 1
ATOM 1986 O O . LYS A 1 247 ? -15.961 21.108 11.921 1.00 79.12 247 LYS A O 1
ATOM 1991 N N . VAL A 1 248 ? -14.540 20.913 10.197 1.00 71.19 248 VAL A N 1
ATOM 1992 C CA . VAL A 1 248 ? -13.351 21.328 10.945 1.00 71.19 248 VAL A CA 1
ATOM 1993 C C . VAL A 1 248 ? -12.633 22.403 10.146 1.00 71.19 248 VAL A C 1
ATOM 1995 O O . VAL A 1 248 ? -12.433 22.249 8.944 1.00 71.19 248 VAL A O 1
ATOM 1998 N N . ARG A 1 249 ? -12.239 23.496 10.809 1.00 60.09 249 ARG A N 1
ATOM 1999 C CA . ARG A 1 249 ? -11.261 24.430 10.245 1.00 60.09 249 ARG A CA 1
ATOM 2000 C C . ARG A 1 249 ? -9.900 23.749 10.299 1.00 60.09 249 ARG A C 1
ATOM 2002 O O . ARG A 1 249 ? -9.370 23.517 11.382 1.00 60.09 249 ARG A O 1
ATOM 2009 N N . ILE A 1 250 ? -9.386 23.377 9.136 1.00 57.25 250 ILE A N 1
ATOM 2010 C CA . ILE A 1 250 ? -8.008 22.919 9.002 1.00 57.25 250 ILE A CA 1
ATOM 2011 C C . ILE A 1 250 ? -7.147 24.186 8.958 1.00 57.25 250 ILE A C 1
ATOM 2013 O O . ILE A 1 250 ? -7.435 25.080 8.163 1.00 57.25 250 ILE A O 1
ATOM 2017 N N . TYR A 1 251 ? -6.177 24.275 9.869 1.00 49.09 251 TYR A N 1
ATOM 2018 C CA . TYR A 1 251 ? -5.170 25.339 9.916 1.00 49.09 251 TYR A CA 1
ATOM 2019 C C . TYR A 1 251 ? -3.997 25.016 9.001 1.00 49.09 251 TYR A C 1
ATOM 2021 O O . TYR A 1 251 ? -3.623 23.818 8.955 1.00 49.09 251 TYR A O 1
#

pLDDT: mean 86.82, std 16.95, range [36.41, 98.5]